Protein AF-A0A935NWI2-F1 (afdb_monomer_lite)

Radius of gyration: 20.74 Å; chains: 1; bounding box: 54×48×58 Å

Structure (mmCIF, N/CA/C/O backbone):
data_AF-A0A935NWI2-F1
#
_entry.id   AF-A0A935NWI2-F1
#
loop_
_atom_site.group_PDB
_atom_site.id
_atom_site.type_symbol
_atom_site.label_atom_id
_atom_site.label_alt_id
_atom_site.label_comp_id
_atom_site.label_asym_id
_atom_site.label_entity_id
_atom_site.label_seq_id
_atom_site.pdbx_PDB_ins_code
_atom_site.Cartn_x
_atom_site.Cartn_y
_atom_site.Cartn_z
_atom_site.occupancy
_atom_site.B_iso_or_equiv
_atom_site.auth_seq_id
_atom_site.auth_comp_id
_atom_site.auth_asym_id
_atom_site.auth_atom_id
_atom_site.pdbx_PDB_model_num
ATOM 1 N N . MET A 1 1 ? -27.642 -4.618 -8.155 1.00 40.88 1 MET A N 1
ATOM 2 C CA . MET A 1 1 ? -26.330 -3.944 -8.134 1.00 40.88 1 MET A CA 1
ATOM 3 C C . MET A 1 1 ? -25.854 -3.994 -6.698 1.00 40.88 1 MET A C 1
ATOM 5 O O . MET A 1 1 ? -26.478 -3.369 -5.856 1.00 40.88 1 MET A O 1
ATOM 9 N N . THR A 1 2 ? -24.893 -4.859 -6.387 1.00 45.53 2 THR A N 1
ATOM 10 C CA . THR A 1 2 ? -24.298 -4.948 -5.048 1.00 45.53 2 THR A CA 1
ATOM 11 C C . THR A 1 2 ? -23.519 -3.667 -4.801 1.00 45.53 2 THR A C 1
ATOM 13 O O . THR A 1 2 ? -22.617 -3.350 -5.573 1.00 45.53 2 THR A O 1
ATOM 16 N N . ASP A 1 3 ? -23.901 -2.917 -3.775 1.00 57.03 3 ASP A N 1
ATOM 17 C CA . ASP A 1 3 ? -23.176 -1.721 -3.364 1.00 57.03 3 ASP A CA 1
ATOM 18 C C . ASP A 1 3 ? -21.760 -2.151 -2.951 1.00 57.03 3 ASP A C 1
ATOM 20 O O . ASP A 1 3 ? -21.584 -2.969 -2.040 1.00 57.03 3 ASP A O 1
ATOM 24 N N . VAL A 1 4 ? -20.746 -1.729 -3.708 1.00 74.81 4 VAL A N 1
ATOM 25 C CA . VAL A 1 4 ? -19.367 -2.167 -3.469 1.00 74.81 4 VAL A CA 1
ATOM 26 C C . VAL A 1 4 ? -18.829 -1.367 -2.291 1.00 74.81 4 VAL A C 1
ATOM 28 O O . VAL A 1 4 ? -18.430 -0.213 -2.443 1.00 74.81 4 VAL A O 1
ATOM 31 N N . THR A 1 5 ? -18.826 -1.992 -1.115 1.00 89.25 5 THR A N 1
ATOM 32 C CA . THR A 1 5 ? -18.367 -1.357 0.125 1.00 89.25 5 THR A CA 1
ATOM 33 C C . THR A 1 5 ? -16.874 -1.011 0.064 1.00 89.25 5 THR A C 1
ATOM 35 O O . THR A 1 5 ? -16.091 -1.658 -0.643 1.00 89.25 5 THR A O 1
ATOM 38 N N . MET A 1 6 ? -16.448 0.000 0.820 1.00 89.38 6 MET A N 1
ATOM 39 C CA . MET A 1 6 ? -15.047 0.415 0.913 1.00 89.38 6 MET A CA 1
ATOM 40 C C . MET A 1 6 ? -14.153 -0.729 1.397 1.00 89.38 6 MET A C 1
ATOM 42 O O . MET A 1 6 ? -13.050 -0.894 0.879 1.00 89.38 6 MET A O 1
ATOM 46 N N . ALA A 1 7 ? -14.629 -1.564 2.325 1.00 86.94 7 ALA A N 1
ATOM 47 C CA . ALA A 1 7 ? -13.894 -2.738 2.786 1.00 86.94 7 ALA A CA 1
ATOM 48 C C . ALA A 1 7 ? -13.625 -3.752 1.659 1.00 86.94 7 ALA A C 1
ATOM 50 O O . ALA A 1 7 ? -12.551 -4.357 1.617 1.00 86.94 7 ALA A O 1
ATOM 51 N N . ASN A 1 8 ? -14.558 -3.921 0.714 1.00 88.12 8 ASN A N 1
ATOM 52 C CA . ASN A 1 8 ? -14.345 -4.779 -0.453 1.00 88.12 8 ASN A CA 1
ATOM 53 C C . ASN A 1 8 ? -13.319 -4.159 -1.413 1.00 88.12 8 ASN A C 1
ATOM 55 O O . ASN A 1 8 ? -12.355 -4.838 -1.769 1.00 88.12 8 ASN A O 1
ATOM 59 N N . LYS A 1 9 ? -13.447 -2.861 -1.735 1.00 91.38 9 LYS A N 1
ATOM 60 C CA . LYS A 1 9 ? -12.462 -2.124 -2.557 1.00 91.38 9 LYS A CA 1
ATOM 61 C C . LYS A 1 9 ? -11.049 -2.217 -1.963 1.00 91.38 9 LYS A C 1
ATOM 63 O O . LYS A 1 9 ? -10.075 -2.444 -2.677 1.00 91.38 9 LYS A O 1
ATOM 68 N N . LEU A 1 10 ? -10.938 -2.081 -0.641 1.00 91.06 10 LEU A N 1
ATOM 69 C CA . LEU A 1 10 ? -9.691 -2.188 0.113 1.00 91.06 10 LEU A CA 1
ATOM 70 C C . LEU A 1 10 ? -9.042 -3.571 -0.047 1.00 91.06 10 LEU A C 1
ATOM 72 O O . LEU A 1 10 ? -7.851 -3.664 -0.354 1.00 91.06 10 LEU A O 1
ATOM 76 N N . CYS A 1 11 ? -9.826 -4.641 0.109 1.00 85.19 11 CYS A N 1
ATOM 77 C CA . CYS A 1 11 ? -9.351 -6.015 -0.064 1.00 85.19 11 CYS A CA 1
ATOM 78 C C . CYS A 1 11 ? -8.921 -6.299 -1.509 1.00 85.19 11 CYS A C 1
ATOM 80 O O . CYS A 1 11 ? -7.877 -6.916 -1.734 1.00 85.19 11 CYS A O 1
ATOM 82 N N . GLU A 1 12 ? -9.694 -5.827 -2.488 1.00 89.31 12 GLU A N 1
ATOM 83 C CA . GLU A 1 12 ? -9.393 -5.984 -3.913 1.00 89.31 12 GLU A CA 1
ATOM 84 C C . GLU A 1 12 ? -8.083 -5.291 -4.294 1.00 89.31 12 GLU A C 1
ATOM 86 O O . GLU A 1 12 ? -7.214 -5.913 -4.910 1.00 89.31 12 GLU A O 1
ATOM 91 N N . LEU A 1 13 ? -7.892 -4.039 -3.866 1.00 89.31 13 LEU A N 1
ATOM 92 C CA . LEU A 1 13 ? -6.663 -3.282 -4.110 1.00 89.31 13 LEU A CA 1
ATOM 93 C C . LEU A 1 13 ? -5.450 -3.929 -3.438 1.00 89.31 13 LEU A C 1
ATOM 95 O O . LEU A 1 13 ? -4.381 -4.036 -4.048 1.00 89.31 13 LEU A O 1
ATOM 99 N N . TYR A 1 14 ? -5.611 -4.407 -2.202 1.00 85.50 14 TYR A N 1
ATOM 100 C CA . TYR A 1 14 ? -4.544 -5.101 -1.490 1.00 85.50 14 TYR A CA 1
ATOM 101 C C . TYR A 1 14 ? -4.124 -6.386 -2.219 1.00 85.50 14 TYR A C 1
ATOM 103 O O . TYR A 1 14 ? -2.932 -6.607 -2.461 1.00 85.50 14 TYR A O 1
ATOM 111 N N . ALA A 1 15 ? -5.096 -7.205 -2.632 1.00 78.88 15 ALA A N 1
ATOM 112 C CA . ALA A 1 15 ? -4.852 -8.429 -3.388 1.00 78.88 15 ALA A CA 1
ATOM 113 C C . ALA A 1 15 ? -4.221 -8.142 -4.760 1.00 78.88 15 ALA A C 1
ATOM 115 O O . ALA A 1 15 ? -3.285 -8.834 -5.169 1.00 78.88 15 ALA A O 1
ATOM 116 N N . ALA A 1 16 ? -4.684 -7.107 -5.463 1.00 79.31 16 ALA A N 1
ATOM 117 C CA . ALA A 1 16 ? -4.124 -6.701 -6.747 1.00 79.31 16 ALA A CA 1
ATOM 118 C C . ALA A 1 16 ? -2.653 -6.272 -6.613 1.00 79.31 16 ALA A C 1
ATOM 120 O O . ALA A 1 16 ? -1.813 -6.721 -7.394 1.00 79.31 16 ALA A O 1
ATOM 121 N N . GLY A 1 17 ? -2.307 -5.514 -5.566 1.00 80.62 17 GLY A N 1
ATOM 122 C CA . GLY A 1 17 ? -0.921 -5.147 -5.266 1.00 80.62 17 GLY A CA 1
ATOM 123 C C . GLY A 1 17 ? -0.009 -6.349 -4.995 1.00 80.62 17 GLY A C 1
ATOM 124 O O . GLY A 1 17 ? 1.148 -6.348 -5.415 1.00 80.62 17 GLY A O 1
ATOM 125 N N . GLN A 1 18 ? -0.514 -7.407 -4.348 1.00 75.62 18 GLN A N 1
ATOM 126 C CA . GLN A 1 18 ? 0.255 -8.640 -4.119 1.00 75.62 18 GLN A CA 1
ATOM 127 C C . GLN A 1 18 ? 0.524 -9.448 -5.396 1.00 75.62 18 GLN A C 1
ATOM 129 O O . GLN A 1 18 ? 1.525 -10.160 -5.473 1.00 75.62 18 GLN A O 1
ATOM 134 N N . ARG A 1 19 ? -0.345 -9.344 -6.408 1.00 81.31 19 ARG A N 1
ATOM 135 C CA . ARG A 1 19 ? -0.203 -10.080 -7.676 1.00 81.31 19 ARG A CA 1
ATOM 136 C C . ARG A 1 19 ? 0.859 -9.487 -8.605 1.00 81.31 19 ARG A C 1
ATOM 138 O O . ARG A 1 19 ? 1.246 -10.143 -9.573 1.00 81.31 19 ARG A O 1
ATOM 145 N N . VAL A 1 20 ? 1.358 -8.278 -8.330 1.00 80.31 20 VAL A N 1
ATOM 146 C CA . VAL A 1 20 ? 2.376 -7.634 -9.171 1.00 80.31 20 VAL A CA 1
ATOM 147 C C . VAL A 1 20 ? 3.736 -8.316 -8.995 1.00 80.31 20 VAL A C 1
ATOM 149 O O . VAL A 1 20 ? 4.453 -8.131 -8.011 1.00 80.31 20 VAL A O 1
ATOM 152 N N . ALA A 1 21 ? 4.127 -9.102 -9.996 1.00 84.56 21 ALA A N 1
ATOM 153 C CA . ALA A 1 21 ? 5.360 -9.879 -9.982 1.00 84.56 21 ALA A CA 1
ATOM 154 C C . ALA A 1 21 ? 6.585 -9.053 -10.427 1.00 84.56 21 ALA A C 1
ATOM 156 O O . ALA A 1 21 ? 7.122 -9.264 -11.513 1.00 84.56 21 ALA A O 1
ATOM 157 N N . LEU A 1 22 ? 7.077 -8.154 -9.563 1.00 74.81 22 LEU A N 1
ATOM 158 C CA . LEU A 1 22 ? 8.240 -7.280 -9.835 1.00 74.81 22 LEU A CA 1
ATOM 159 C C . LEU A 1 22 ? 9.483 -8.030 -10.339 1.00 74.81 22 LEU A C 1
ATOM 161 O O . LEU A 1 22 ? 10.222 -7.519 -11.175 1.00 74.81 22 LEU A O 1
ATOM 165 N N . ARG A 1 23 ? 9.707 -9.263 -9.863 1.00 73.56 23 ARG A N 1
ATOM 166 C CA . ARG A 1 23 ? 10.860 -10.087 -10.268 1.00 73.56 23 ARG A CA 1
ATOM 167 C C . ARG A 1 23 ? 10.892 -10.380 -11.769 1.00 73.56 23 ARG A C 1
ATOM 169 O O . ARG A 1 23 ? 11.980 -10.551 -12.303 1.00 73.56 23 ARG A O 1
ATOM 176 N N . ARG A 1 24 ? 9.737 -10.393 -12.448 1.00 80.00 24 ARG A N 1
ATOM 177 C CA . ARG A 1 24 ? 9.657 -10.596 -13.906 1.00 80.00 24 ARG A CA 1
ATOM 178 C C . ARG A 1 24 ? 10.302 -9.456 -14.699 1.00 80.00 24 ARG A C 1
ATOM 180 O O . ARG A 1 24 ? 10.688 -9.671 -15.837 1.00 80.00 24 ARG A O 1
ATOM 187 N N . TYR A 1 25 ? 10.453 -8.286 -14.082 1.00 79.75 25 TYR A N 1
ATOM 188 C CA . TYR A 1 25 ? 10.958 -7.070 -14.717 1.00 79.75 25 TYR A CA 1
ATOM 189 C C . TYR A 1 25 ? 12.394 -6.717 -14.295 1.00 79.75 25 TYR A C 1
ATOM 191 O O . TYR A 1 25 ? 12.965 -5.744 -14.771 1.00 79.75 25 TYR A O 1
ATOM 199 N N . ALA A 1 26 ? 13.019 -7.500 -13.407 1.00 72.94 26 ALA A N 1
ATOM 200 C CA . ALA A 1 26 ? 14.325 -7.162 -12.827 1.00 72.94 26 ALA A CA 1
ATOM 201 C C . ALA A 1 26 ? 15.487 -7.135 -13.843 1.00 72.94 26 ALA A C 1
ATOM 203 O O . ALA A 1 26 ? 16.548 -6.583 -13.551 1.00 72.94 26 ALA A O 1
ATOM 204 N N . GLN A 1 27 ? 15.300 -7.756 -15.009 1.00 81.38 27 GLN A N 1
ATOM 205 C CA . GLN A 1 27 ? 16.296 -7.861 -16.081 1.00 81.38 27 GLN A CA 1
ATOM 206 C C . GLN A 1 27 ? 15.746 -7.386 -17.439 1.00 81.38 27 GLN A C 1
ATOM 208 O O . GLN A 1 27 ? 16.347 -7.666 -18.471 1.00 81.38 27 GLN A O 1
ATOM 213 N N . THR A 1 28 ? 14.597 -6.702 -17.454 1.00 84.75 28 THR A N 1
ATOM 214 C CA . THR A 1 28 ? 13.979 -6.191 -18.687 1.00 84.75 28 THR A CA 1
ATOM 215 C C . THR A 1 28 ? 14.447 -4.772 -19.009 1.00 84.75 28 THR A C 1
ATOM 217 O O . THR A 1 28 ? 14.914 -4.057 -18.127 1.00 84.75 28 THR A O 1
ATOM 220 N N . ASP A 1 29 ? 14.270 -4.356 -20.263 1.00 88.44 29 ASP A N 1
ATOM 221 C CA . ASP A 1 29 ? 14.510 -2.982 -20.725 1.00 88.44 29 ASP A CA 1
ATOM 222 C C . ASP A 1 29 ? 13.522 -1.984 -20.077 1.00 88.44 29 ASP A C 1
ATOM 224 O O . ASP A 1 29 ? 12.373 -2.331 -19.777 1.00 88.44 29 ASP A O 1
ATOM 228 N N . SER A 1 30 ? 13.950 -0.738 -19.877 1.00 87.19 30 SER A N 1
ATOM 229 C CA . SER A 1 30 ? 13.141 0.359 -19.340 1.00 87.19 30 SER A CA 1
ATOM 230 C C . SER A 1 30 ? 11.929 0.683 -20.213 1.00 87.19 30 SER A C 1
ATOM 232 O O . SER A 1 30 ? 10.882 1.062 -19.681 1.00 87.19 30 SER A O 1
ATOM 234 N N . ALA A 1 31 ? 11.989 0.432 -21.523 1.00 88.44 31 ALA A N 1
ATOM 235 C CA . ALA A 1 31 ? 10.825 0.514 -22.403 1.00 88.44 31 ALA A CA 1
ATOM 236 C C . ALA A 1 31 ? 9.711 -0.468 -21.984 1.00 88.44 31 ALA A C 1
ATOM 238 O O . ALA A 1 31 ? 8.532 -0.114 -21.967 1.00 88.44 31 ALA A O 1
ATOM 239 N N . VAL A 1 32 ? 10.066 -1.689 -21.571 1.00 88.94 32 VAL A N 1
ATOM 240 C CA . VAL A 1 32 ? 9.099 -2.695 -21.096 1.00 88.94 32 VAL A CA 1
ATOM 241 C C . VAL A 1 32 ? 8.567 -2.316 -19.716 1.00 88.94 32 VAL A C 1
ATOM 243 O O . VAL A 1 32 ? 7.364 -2.389 -19.468 1.00 88.94 32 VAL A O 1
ATOM 246 N N . VAL A 1 33 ? 9.444 -1.856 -18.820 1.00 86.62 33 VAL A N 1
ATOM 247 C CA . VAL A 1 33 ? 9.041 -1.421 -17.474 1.00 86.62 33 VAL A CA 1
ATOM 248 C C . VAL A 1 33 ? 8.070 -0.237 -17.548 1.00 86.62 33 VAL A C 1
ATOM 250 O O . VAL A 1 33 ? 7.026 -0.269 -16.897 1.00 86.62 33 VAL A O 1
ATOM 253 N N . SER A 1 34 ? 8.372 0.766 -18.376 1.00 88.69 34 SER A N 1
ATOM 254 C CA . SER A 1 34 ? 7.554 1.977 -18.536 1.00 88.69 34 SER A CA 1
ATOM 255 C C . SER A 1 34 ? 6.188 1.722 -19.172 1.00 88.69 34 SER A C 1
ATOM 257 O O . SER A 1 34 ? 5.228 2.401 -18.822 1.00 88.69 34 SER A O 1
ATOM 259 N N . THR A 1 35 ? 6.077 0.742 -20.072 1.00 90.25 35 THR A N 1
ATOM 260 C CA . THR A 1 35 ? 4.826 0.453 -20.793 1.00 90.25 35 THR A CA 1
ATOM 261 C C . THR A 1 35 ? 3.960 -0.607 -20.121 1.00 90.25 35 THR A C 1
ATOM 263 O O . THR A 1 35 ? 2.749 -0.602 -20.321 1.00 90.25 35 THR A O 1
ATOM 266 N N . GLN A 1 36 ? 4.542 -1.505 -19.318 1.00 91.38 36 GLN A N 1
ATOM 267 C CA . GLN A 1 36 ? 3.811 -2.637 -18.736 1.00 91.38 36 GLN A CA 1
ATOM 268 C C . GLN A 1 36 ? 3.717 -2.589 -17.210 1.00 91.38 36 GLN A C 1
ATOM 270 O O . GLN A 1 36 ? 2.654 -2.862 -16.660 1.00 91.38 36 GLN A O 1
ATOM 275 N N . LEU A 1 37 ? 4.801 -2.249 -16.503 1.00 89.69 37 LEU A N 1
ATOM 276 C CA . LEU A 1 37 ? 4.811 -2.270 -15.036 1.00 89.69 37 LEU A CA 1
ATOM 277 C C . LEU A 1 37 ? 4.362 -0.933 -14.440 1.00 89.69 37 LEU A C 1
ATOM 279 O O . LEU A 1 37 ? 3.487 -0.906 -13.574 1.00 89.69 37 LEU A O 1
ATOM 283 N N . SER A 1 38 ? 4.960 0.173 -14.886 1.00 90.50 38 SER A N 1
ATOM 284 C CA . SER A 1 38 ? 4.683 1.505 -14.339 1.00 90.50 38 SER A CA 1
ATOM 285 C C . SER A 1 38 ? 3.210 1.925 -14.443 1.00 90.50 38 SER A C 1
ATOM 287 O O . SER A 1 38 ? 2.719 2.472 -13.452 1.00 90.50 38 SER A O 1
ATOM 289 N N . PRO A 1 39 ? 2.468 1.644 -15.536 1.00 92.19 39 PRO A N 1
ATOM 290 C CA . PRO A 1 39 ? 1.048 1.984 -15.621 1.00 92.19 39 PRO A CA 1
ATOM 291 C C . PRO A 1 39 ? 0.219 1.193 -14.611 1.00 92.19 39 PRO A C 1
ATOM 293 O O . PRO A 1 39 ? -0.518 1.784 -13.834 1.00 92.19 39 PRO A O 1
ATOM 296 N N . VAL A 1 40 ? 0.449 -0.121 -14.507 1.00 92.38 40 VAL A N 1
ATOM 297 C CA . VAL A 1 40 ? -0.255 -0.988 -13.545 1.00 92.38 40 VAL A CA 1
ATOM 298 C C . VAL A 1 40 ? -0.053 -0.506 -12.108 1.00 92.38 40 VAL A C 1
ATOM 300 O O . VAL A 1 40 ? -1.003 -0.432 -11.332 1.00 92.38 40 VAL A O 1
ATOM 303 N N . VAL A 1 41 ? 1.179 -0.157 -11.728 1.00 91.00 41 VAL A N 1
ATOM 304 C CA . VAL A 1 41 ? 1.454 0.348 -10.373 1.00 91.00 41 VAL A CA 1
ATOM 305 C C . VAL A 1 41 ? 0.858 1.742 -10.164 1.00 91.00 41 VAL A C 1
ATOM 307 O O . VAL A 1 41 ? 0.338 2.021 -9.084 1.00 91.00 41 VAL A O 1
ATOM 310 N N . THR A 1 42 ? 0.885 2.601 -11.183 1.00 93.19 42 THR A N 1
ATOM 311 C CA . THR A 1 42 ? 0.247 3.927 -11.148 1.00 93.19 42 THR A CA 1
ATOM 312 C C . THR A 1 42 ? -1.264 3.822 -10.948 1.00 93.19 42 THR A C 1
ATOM 314 O O . THR A 1 42 ? -1.805 4.529 -10.098 1.00 93.19 42 THR A O 1
ATOM 317 N N . ASP A 1 43 ? -1.930 2.906 -11.650 1.00 93.31 43 ASP A N 1
ATOM 318 C CA . ASP A 1 43 ? -3.372 2.673 -11.539 1.00 93.31 43 ASP A CA 1
ATOM 319 C C . ASP A 1 43 ? -3.750 2.151 -10.148 1.00 93.31 43 ASP A C 1
ATOM 321 O O . ASP A 1 43 ? -4.716 2.613 -9.540 1.00 93.31 43 ASP A O 1
ATOM 325 N N . LEU A 1 44 ? -2.943 1.245 -9.587 1.00 92.81 44 LEU A N 1
ATOM 326 C CA . LEU A 1 44 ? -3.133 0.754 -8.221 1.00 92.81 44 LEU A CA 1
ATOM 327 C C . LEU A 1 44 ? -2.972 1.863 -7.174 1.00 92.81 44 LEU A C 1
ATOM 329 O O . LEU A 1 44 ? -3.746 1.922 -6.217 1.00 92.81 44 LEU A O 1
ATOM 333 N N . LEU A 1 45 ? -1.991 2.755 -7.345 1.00 92.69 45 LEU A N 1
ATOM 334 C CA . LEU A 1 45 ? -1.836 3.925 -6.478 1.00 92.69 45 LEU A CA 1
ATOM 335 C C . LEU A 1 45 ? -3.020 4.883 -6.607 1.00 92.69 45 LEU A C 1
ATOM 337 O O . LEU A 1 45 ? -3.492 5.386 -5.590 1.00 92.69 45 LEU A O 1
ATOM 341 N N . ALA A 1 46 ? -3.508 5.121 -7.826 1.00 93.06 46 ALA A N 1
ATOM 342 C CA . ALA A 1 46 ? -4.670 5.968 -8.067 1.00 93.06 46 ALA A CA 1
ATOM 343 C C . ALA A 1 46 ? -5.926 5.392 -7.394 1.00 93.06 46 ALA A C 1
ATOM 345 O O . ALA A 1 46 ? -6.623 6.119 -6.688 1.00 93.06 46 ALA A O 1
ATOM 346 N N . GLY A 1 47 ? -6.165 4.083 -7.528 1.00 93.62 47 GLY A N 1
ATOM 347 C CA . GLY A 1 47 ? -7.264 3.388 -6.854 1.00 93.62 47 GLY A CA 1
ATOM 348 C C . GLY A 1 47 ? -7.151 3.434 -5.328 1.00 93.62 47 GLY A C 1
ATOM 349 O O . GLY A 1 47 ? -8.117 3.772 -4.645 1.00 93.62 47 GLY A O 1
ATOM 350 N N . GLY A 1 48 ? -5.957 3.175 -4.783 1.00 92.44 48 GLY A N 1
ATOM 351 C CA . GLY A 1 48 ? -5.689 3.310 -3.349 1.00 92.44 48 GLY A CA 1
ATOM 352 C C . GLY A 1 48 ? -5.930 4.727 -2.838 1.00 92.44 48 GLY A C 1
ATOM 353 O O . GLY A 1 48 ? -6.556 4.913 -1.800 1.00 92.44 48 GLY A O 1
ATOM 354 N N . ARG A 1 49 ? -5.481 5.737 -3.586 1.00 93.50 49 ARG A N 1
ATOM 355 C CA . ARG A 1 49 ? -5.659 7.142 -3.223 1.00 93.50 49 ARG A CA 1
ATOM 356 C C . ARG A 1 49 ? -7.128 7.558 -3.255 1.00 93.50 49 ARG A C 1
ATOM 358 O O . ARG A 1 49 ? -7.568 8.203 -2.313 1.00 93.50 49 ARG A O 1
ATOM 365 N N . ALA A 1 50 ? -7.883 7.148 -4.274 1.00 93.38 50 ALA A N 1
ATOM 366 C CA . ALA A 1 50 ? -9.319 7.412 -4.360 1.00 93.38 50 ALA A CA 1
ATOM 367 C C . ALA A 1 50 ? -10.079 6.819 -3.162 1.00 93.38 50 ALA A C 1
ATOM 369 O O . ALA A 1 50 ? -10.889 7.506 -2.548 1.00 93.38 50 ALA A O 1
ATOM 370 N N . LEU A 1 51 ? -9.757 5.581 -2.770 1.00 93.69 51 LEU A N 1
ATOM 371 C CA . LEU A 1 51 ? -10.342 4.942 -1.589 1.00 93.69 51 LEU A CA 1
ATOM 372 C C . LEU A 1 51 ? -10.009 5.696 -0.291 1.00 93.69 51 LEU A C 1
ATOM 374 O O . LEU A 1 51 ? -10.873 5.885 0.562 1.00 93.69 51 LEU A O 1
ATOM 378 N N . VAL A 1 52 ? -8.751 6.113 -0.121 1.00 89.12 52 VAL A N 1
ATOM 379 C CA . VAL A 1 52 ? -8.331 6.866 1.070 1.00 89.12 52 VAL A CA 1
ATOM 380 C C . VAL A 1 52 ? -8.981 8.249 1.096 1.00 89.12 52 VAL A C 1
ATOM 382 O O . VAL A 1 52 ? -9.378 8.705 2.162 1.00 89.12 52 VAL A O 1
ATOM 385 N N . GLN A 1 53 ? -9.138 8.904 -0.052 1.00 89.75 53 GLN A N 1
ATOM 386 C CA . GLN A 1 53 ? -9.838 10.180 -0.143 1.00 89.75 53 GLN A CA 1
ATOM 387 C C . GLN A 1 53 ? -11.321 10.036 0.234 1.00 89.75 53 GLN A C 1
ATOM 389 O O . GLN A 1 53 ? -11.808 10.811 1.053 1.00 89.75 53 GLN A O 1
ATOM 394 N N . GLU A 1 54 ? -11.999 8.996 -0.266 1.00 92.00 54 GLU A N 1
ATOM 395 C CA . GLU A 1 54 ? -13.372 8.645 0.135 1.00 92.00 54 GLU A CA 1
ATOM 396 C C . GLU A 1 54 ? -13.463 8.445 1.662 1.00 92.00 54 GLU A C 1
ATOM 398 O O 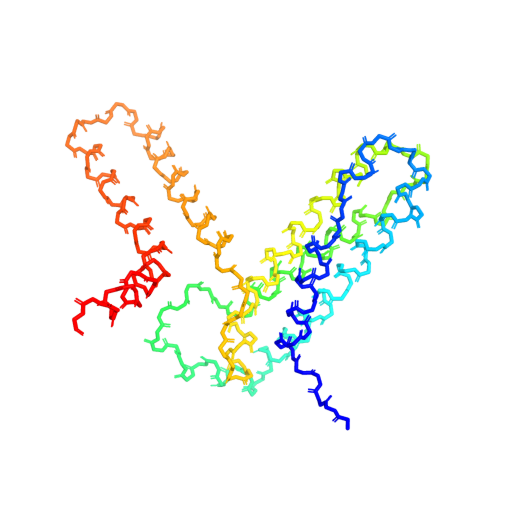. GLU A 1 54 ? -14.406 8.905 2.304 1.00 92.00 54 GLU A O 1
ATOM 403 N N . LEU A 1 55 ? -12.447 7.829 2.282 1.00 88.75 55 LEU A N 1
ATOM 404 C CA . LEU A 1 55 ? -12.375 7.707 3.739 1.00 88.75 55 LEU A CA 1
ATOM 405 C C . LEU A 1 55 ? -12.199 9.059 4.436 1.00 88.75 55 LEU A C 1
ATOM 407 O O . LEU A 1 55 ? -12.904 9.323 5.405 1.00 88.75 55 LEU A O 1
ATOM 411 N N . VAL A 1 56 ? -11.274 9.906 3.974 1.00 84.75 56 VAL A N 1
ATOM 412 C CA . VAL A 1 56 ? -11.049 11.243 4.553 1.00 84.75 56 VAL A CA 1
ATOM 413 C C . VAL A 1 56 ? -12.348 12.045 4.541 1.00 84.75 56 VAL A C 1
ATOM 415 O O . VAL A 1 56 ? -12.717 12.612 5.564 1.00 84.75 56 VAL A O 1
ATOM 418 N N . GLU A 1 57 ? -13.072 12.048 3.424 1.00 87.56 57 GLU A N 1
ATOM 419 C CA . GLU A 1 57 ? -14.347 12.759 3.287 1.00 87.56 57 GLU A CA 1
ATOM 420 C C . GLU A 1 57 ? -15.399 12.253 4.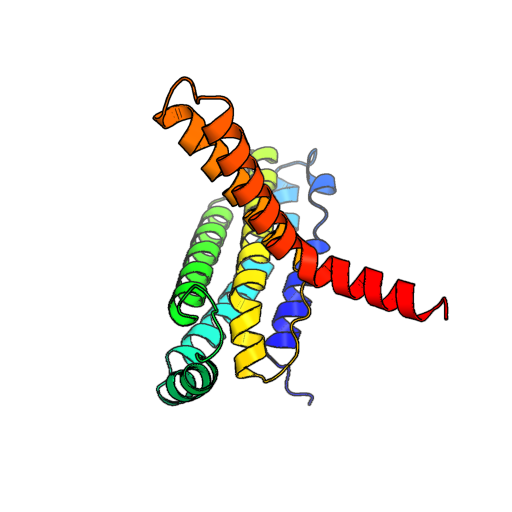285 1.00 87.56 57 GLU A C 1
ATOM 422 O O . GLU A 1 57 ? -16.118 13.048 4.892 1.00 87.56 57 GLU A O 1
ATOM 427 N N . ARG A 1 58 ? -15.457 10.936 4.518 1.00 85.44 58 ARG A N 1
ATOM 428 C CA . ARG A 1 58 ? -16.418 10.328 5.451 1.00 85.44 58 ARG A CA 1
ATOM 429 C C . ARG A 1 58 ? -16.048 10.540 6.915 1.00 85.44 58 ARG A C 1
ATOM 431 O O . ARG A 1 58 ? -16.932 10.828 7.711 1.00 85.44 58 ARG A O 1
ATOM 438 N N . VAL A 1 59 ? -14.773 10.418 7.278 1.00 79.75 59 VAL A N 1
ATOM 439 C CA . VAL A 1 59 ? -14.293 10.551 8.667 1.00 79.75 59 VAL A CA 1
ATOM 440 C C . VAL A 1 59 ? -14.258 12.023 9.098 1.00 79.75 59 VAL A C 1
ATOM 442 O O . VAL A 1 59 ? -14.605 12.334 10.233 1.00 79.75 59 VAL A O 1
ATOM 445 N N . CYS A 1 60 ? -13.913 12.944 8.193 1.00 74.81 60 CYS A N 1
ATOM 446 C CA . CYS A 1 60 ? -13.903 14.384 8.469 1.00 74.81 60 CYS A CA 1
ATOM 447 C C . CYS A 1 60 ? -15.291 15.046 8.360 1.00 74.81 60 CYS A C 1
ATOM 449 O O . CYS A 1 60 ? -15.423 16.232 8.667 1.00 74.81 60 CYS A O 1
ATOM 451 N N . SER A 1 61 ? -16.322 14.313 7.927 1.00 77.19 61 SER A N 1
ATOM 452 C CA . SER A 1 61 ? -17.711 14.783 7.950 1.00 77.19 61 SER A CA 1
ATOM 453 C C . SER A 1 61 ? -18.230 14.886 9.397 1.00 77.19 61 SER A C 1
ATOM 455 O O . SER A 1 61 ? -17.896 14.025 10.218 1.00 77.19 61 SER A O 1
ATOM 457 N N . PRO A 1 62 ? -19.078 15.882 9.735 1.00 63.44 62 PRO A N 1
ATOM 458 C CA . PRO A 1 62 ? -19.670 16.014 11.071 1.00 63.44 62 PRO A CA 1
ATOM 459 C C . PRO A 1 62 ? -20.395 14.743 11.557 1.00 63.44 62 PRO A C 1
ATOM 461 O O . PRO A 1 62 ? -20.326 14.426 12.744 1.00 63.44 62 PRO A O 1
ATOM 464 N N . ASP A 1 63 ? -21.002 13.970 10.651 1.00 62.72 63 ASP A N 1
ATOM 465 C CA . ASP A 1 63 ? -21.672 12.703 10.982 1.00 62.72 63 ASP A CA 1
ATOM 466 C C . ASP A 1 63 ? -20.677 11.553 11.241 1.00 62.72 63 ASP A C 1
ATOM 468 O O . ASP A 1 63 ? -20.904 10.696 12.101 1.00 62.72 63 ASP A O 1
ATOM 472 N N . GLY A 1 64 ? -19.538 11.549 10.541 1.00 57.97 64 GLY A N 1
ATOM 473 C CA . GLY A 1 64 ? -18.479 10.548 10.706 1.00 57.97 64 GLY A CA 1
ATOM 474 C C . GLY A 1 64 ? -17.697 10.717 12.007 1.00 57.97 64 GLY A C 1
ATOM 475 O O . GLY A 1 64 ? -17.432 9.734 12.704 1.00 57.97 64 GLY A O 1
ATOM 476 N N . ALA A 1 65 ? -17.415 11.965 12.391 1.00 56.97 65 ALA A N 1
ATOM 477 C CA . ALA A 1 65 ? -16.772 12.290 13.661 1.00 56.97 65 ALA A CA 1
ATOM 478 C C . ALA A 1 65 ? -17.604 11.808 14.866 1.00 56.97 65 ALA A C 1
ATOM 480 O O . ALA A 1 65 ? -17.047 11.299 15.840 1.00 56.97 65 ALA A O 1
ATOM 481 N N . ALA A 1 66 ? -18.936 11.899 14.783 1.00 55.28 66 ALA A N 1
ATOM 482 C CA . ALA A 1 66 ? -19.840 11.405 15.819 1.00 55.28 66 ALA A CA 1
ATOM 483 C C . ALA A 1 66 ? -19.834 9.869 15.923 1.00 55.28 66 ALA A C 1
ATOM 485 O O . ALA A 1 66 ? -19.838 9.331 17.028 1.00 55.28 66 ALA A O 1
ATOM 486 N N . HIS A 1 67 ? -19.781 9.147 14.797 1.00 57.19 67 HIS A N 1
ATOM 487 C CA . HIS A 1 67 ? -19.773 7.677 14.791 1.00 57.19 67 HIS A CA 1
ATOM 488 C C . HIS A 1 67 ? -18.488 7.077 15.373 1.00 57.19 67 HIS A C 1
ATOM 490 O O . HIS A 1 67 ? -18.550 6.075 16.083 1.00 57.19 67 HIS A O 1
ATOM 496 N N . ILE A 1 68 ? -17.333 7.704 15.137 1.00 55.69 68 ILE A N 1
ATOM 497 C CA . ILE A 1 68 ? -16.041 7.176 15.601 1.00 55.69 68 ILE A CA 1
ATOM 498 C C . ILE A 1 68 ? -15.757 7.560 17.063 1.00 55.69 68 ILE A C 1
ATOM 500 O O . ILE A 1 68 ? -15.084 6.825 17.788 1.00 55.69 68 ILE A O 1
ATOM 504 N N . GLN A 1 69 ? -16.305 8.680 17.547 1.00 52.19 69 GLN A N 1
ATOM 505 C CA . GLN A 1 69 ? -16.167 9.089 18.950 1.00 52.19 69 GLN A CA 1
ATOM 506 C C . GLN A 1 69 ? -16.873 8.145 19.936 1.00 52.19 69 GLN A C 1
ATOM 508 O O . GLN A 1 69 ? -16.373 7.971 21.047 1.00 52.19 69 GLN A O 1
ATOM 513 N N . VAL A 1 70 ? -17.976 7.499 19.539 1.00 52.50 70 VAL A N 1
ATOM 514 C CA . VAL A 1 70 ? -18.755 6.594 20.411 1.00 52.50 70 VAL A CA 1
ATOM 515 C C . VAL A 1 70 ? -17.970 5.329 20.798 1.00 52.50 70 VAL A C 1
ATOM 517 O O . VAL A 1 70 ? -18.170 4.792 21.883 1.00 52.50 70 VAL A O 1
ATOM 520 N N . GLU A 1 71 ? -17.013 4.887 19.977 1.00 49.53 71 GLU A N 1
ATOM 521 C CA . GLU A 1 71 ? -16.222 3.669 20.224 1.00 49.53 71 GLU A CA 1
ATOM 522 C C . GLU A 1 71 ? -14.822 3.924 20.822 1.00 49.53 71 GLU A C 1
ATOM 524 O O . GLU A 1 71 ? -14.094 2.976 21.126 1.00 49.53 71 GLU A O 1
ATOM 529 N N . ARG A 1 72 ? -14.438 5.187 21.081 1.00 49.66 72 ARG A N 1
ATOM 530 C CA . ARG A 1 72 ? -13.125 5.569 21.661 1.00 49.66 72 ARG A CA 1
ATOM 531 C C . ARG A 1 72 ? -12.868 5.073 23.096 1.00 49.66 72 ARG A C 1
ATOM 533 O O . ARG A 1 72 ? -11.819 5.372 23.664 1.00 49.66 72 ARG A O 1
ATOM 540 N N . GLY A 1 73 ? -13.771 4.281 23.676 1.00 44.91 73 GLY A N 1
ATOM 541 C CA . GLY A 1 73 ? -13.544 3.568 24.937 1.00 44.91 73 GLY A CA 1
ATOM 542 C C . GLY A 1 73 ? -12.451 2.488 24.866 1.00 44.91 73 GLY A C 1
ATOM 543 O O . GLY A 1 73 ? -12.009 2.016 25.911 1.00 44.91 73 GLY A O 1
ATOM 544 N N . ALA A 1 74 ? -11.978 2.118 23.669 1.00 41.22 74 ALA A N 1
ATOM 545 C CA . ALA A 1 74 ? -10.882 1.172 23.469 1.00 41.22 74 ALA A CA 1
ATOM 546 C C . ALA A 1 74 ? -9.705 1.820 22.710 1.00 41.22 74 ALA A C 1
ATOM 548 O O . ALA A 1 74 ? -9.874 2.459 21.676 1.00 41.22 74 ALA A O 1
ATOM 549 N N . MET A 1 75 ? -8.497 1.660 23.251 1.00 38.91 75 MET A N 1
ATOM 550 C CA . MET A 1 75 ? -7.241 2.278 22.810 1.00 38.91 75 MET A CA 1
ATOM 551 C C . MET A 1 75 ? -6.846 1.967 21.349 1.00 38.91 75 MET A C 1
ATOM 553 O O . MET A 1 75 ? -6.114 1.010 21.099 1.00 38.91 75 MET A O 1
ATOM 557 N N . VAL A 1 76 ? -7.214 2.817 20.388 1.00 46.69 76 VAL A N 1
ATOM 558 C CA . VAL A 1 76 ? -6.546 2.866 19.073 1.00 46.69 76 VAL A CA 1
ATOM 559 C C . VAL A 1 76 ? -5.649 4.105 19.036 1.00 46.69 76 VAL A C 1
ATOM 561 O O . VAL A 1 76 ? -6.126 5.238 19.029 1.00 46.69 76 VAL A O 1
ATOM 564 N N . GLU A 1 77 ? -4.329 3.898 19.080 1.00 48.19 77 GLU A N 1
ATOM 565 C CA . GLU A 1 77 ? -3.332 4.968 18.947 1.00 48.19 77 GLU A CA 1
ATOM 566 C C . GLU A 1 77 ? -3.374 5.568 17.528 1.00 48.19 77 GLU A C 1
ATOM 568 O O . GLU A 1 77 ? -2.909 4.955 16.567 1.00 48.19 77 GLU A O 1
ATOM 573 N N . GLY A 1 78 ? -3.900 6.792 17.418 1.00 53.81 78 GLY A N 1
ATOM 574 C CA . GLY A 1 78 ? -3.906 7.618 16.207 1.00 53.81 78 GLY A CA 1
ATOM 575 C C . GLY A 1 78 ? -5.317 8.046 15.804 1.00 53.81 78 GLY A C 1
ATOM 576 O O . GLY A 1 78 ? -6.199 7.210 15.644 1.00 53.81 78 GLY A O 1
ATOM 577 N N . ALA A 1 79 ? -5.539 9.353 15.632 1.00 66.50 79 ALA A N 1
ATOM 578 C CA . ALA A 1 79 ? -6.805 9.854 15.106 1.00 66.50 79 ALA A CA 1
ATOM 579 C C . ALA A 1 79 ? -7.007 9.302 13.674 1.00 66.50 79 ALA A C 1
ATOM 581 O O . ALA A 1 79 ? -6.095 9.446 12.852 1.00 66.50 79 ALA A O 1
ATOM 582 N N . PRO A 1 80 ? -8.138 8.643 13.366 1.00 70.31 80 PRO A N 1
ATOM 583 C C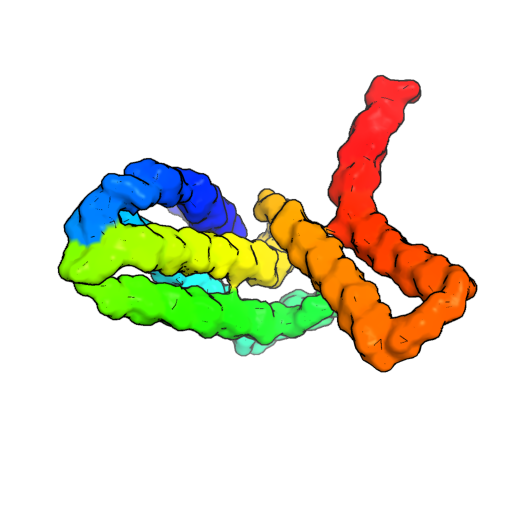A . PRO A 1 80 ? -8.386 8.022 12.061 1.00 70.31 80 PRO A CA 1
ATOM 584 C C . PRO A 1 80 ? -8.274 9.025 10.906 1.00 70.31 80 PRO A C 1
ATOM 586 O O . PRO A 1 80 ? -7.785 8.674 9.833 1.00 70.31 80 PRO A O 1
ATOM 589 N N . GLU A 1 81 ? -8.614 10.291 11.157 1.00 70.38 81 GLU A N 1
ATOM 590 C CA . GLU A 1 81 ? -8.423 11.412 10.238 1.00 70.38 81 GLU A CA 1
ATOM 591 C C . GLU A 1 81 ? -6.938 11.590 9.884 1.00 70.38 81 GLU A C 1
ATOM 593 O O . GLU A 1 81 ? -6.567 11.690 8.716 1.00 70.38 81 GLU A O 1
ATOM 598 N N . ALA A 1 82 ? -6.060 11.578 10.891 1.00 67.88 82 ALA A N 1
ATOM 599 C CA . ALA A 1 82 ? -4.624 11.764 10.703 1.00 67.88 82 ALA A CA 1
ATOM 600 C C . ALA A 1 82 ? -3.985 10.590 9.944 1.00 67.88 82 ALA A C 1
ATOM 602 O O . ALA A 1 82 ? -3.089 10.801 9.124 1.00 67.88 82 ALA A O 1
ATOM 603 N N . LEU A 1 83 ? -4.454 9.360 10.186 1.00 71.56 83 LEU A N 1
ATOM 604 C CA . LEU A 1 83 ? -3.999 8.174 9.455 1.00 71.56 83 LEU A CA 1
ATOM 605 C C . LEU A 1 83 ? -4.414 8.228 7.981 1.00 71.56 83 LEU A C 1
ATOM 607 O O . LEU A 1 83 ? -3.580 7.982 7.109 1.00 71.56 83 LEU A O 1
ATOM 611 N N . ALA A 1 84 ? -5.664 8.599 7.700 1.00 75.62 84 ALA A N 1
ATOM 612 C CA . ALA A 1 84 ? -6.175 8.712 6.339 1.00 75.62 84 ALA A CA 1
ATOM 613 C C . ALA A 1 84 ? -5.457 9.826 5.552 1.00 75.62 84 ALA A C 1
ATOM 615 O O . ALA A 1 84 ? -4.961 9.583 4.453 1.00 75.62 84 ALA A O 1
ATOM 616 N N . VAL A 1 85 ? -5.280 11.012 6.146 1.00 73.31 85 VAL A N 1
ATOM 617 C CA . VAL A 1 85 ? -4.528 12.121 5.524 1.00 73.31 85 VAL A CA 1
ATOM 618 C C . VAL A 1 85 ? -3.062 11.741 5.282 1.00 73.31 85 VAL A C 1
ATOM 620 O O . VAL A 1 85 ? -2.507 12.017 4.218 1.00 73.31 85 VAL A O 1
ATOM 623 N N . SER A 1 86 ? -2.418 11.067 6.242 1.00 76.19 86 SER A N 1
ATOM 624 C CA . SER A 1 86 ? -1.031 10.619 6.077 1.00 76.19 86 SER A CA 1
ATOM 625 C C . SER A 1 86 ? -0.889 9.585 4.955 1.00 76.19 86 SER A C 1
ATOM 627 O O . SER A 1 86 ? 0.072 9.660 4.183 1.00 76.19 86 SER A O 1
ATOM 629 N N . ALA A 1 87 ? -1.842 8.657 4.842 1.00 77.31 87 ALA A N 1
ATOM 630 C CA . ALA A 1 87 ? -1.891 7.671 3.771 1.00 77.31 87 ALA A CA 1
ATOM 631 C C . ALA A 1 87 ? -2.093 8.328 2.395 1.00 77.31 87 ALA A C 1
ATOM 633 O O . ALA A 1 87 ? -1.365 7.998 1.460 1.00 77.31 87 ALA A O 1
ATOM 634 N N . GLU A 1 88 ? -3.006 9.295 2.273 1.00 84.19 88 GLU A N 1
ATOM 635 C CA . GLU A 1 88 ? -3.271 10.023 1.021 1.00 84.19 88 GLU A CA 1
ATOM 636 C C . GLU A 1 88 ? -2.011 10.742 0.520 1.00 84.19 88 GLU A C 1
ATOM 638 O O . GLU A 1 88 ? -1.593 10.551 -0.626 1.00 84.19 88 GLU A O 1
ATOM 643 N N . ALA A 1 89 ? -1.325 11.462 1.413 1.00 79.19 89 ALA A N 1
ATOM 644 C CA . ALA A 1 89 ? -0.082 12.159 1.097 1.00 79.19 89 ALA A CA 1
ATOM 645 C C . ALA A 1 89 ? 1.077 11.208 0.731 1.00 79.19 89 ALA A C 1
ATOM 647 O O . ALA A 1 89 ? 1.919 11.534 -0.112 1.00 79.19 89 ALA A O 1
ATOM 648 N N . GLU A 1 90 ? 1.174 10.030 1.359 1.00 82.75 90 GLU A N 1
ATOM 649 C CA . GLU A 1 90 ? 2.169 9.015 0.986 1.00 82.75 90 GLU A CA 1
ATOM 650 C C . GLU A 1 90 ? 1.912 8.479 -0.429 1.00 82.75 90 GLU A C 1
ATOM 652 O O . GLU A 1 90 ? 2.834 8.474 -1.252 1.00 82.75 90 GLU A O 1
ATOM 657 N N . LEU A 1 91 ? 0.667 8.113 -0.746 1.00 88.19 91 LEU A N 1
ATOM 658 C CA . LEU A 1 91 ? 0.297 7.595 -2.066 1.00 88.19 91 LEU A CA 1
ATOM 659 C C . LEU A 1 91 ? 0.472 8.646 -3.164 1.00 88.19 91 LEU A C 1
ATOM 661 O O . LEU A 1 91 ? 1.051 8.340 -4.207 1.00 88.19 91 LEU A O 1
ATOM 665 N N . ALA A 1 92 ? 0.069 9.895 -2.910 1.00 86.88 92 ALA A N 1
ATOM 666 C CA . ALA A 1 92 ? 0.237 11.002 -3.850 1.00 86.88 92 ALA A CA 1
ATOM 667 C C . ALA A 1 92 ? 1.715 11.237 -4.209 1.00 86.88 92 ALA A C 1
ATOM 669 O O . ALA A 1 92 ? 2.055 11.387 -5.384 1.00 86.88 92 ALA A O 1
ATOM 670 N N . ARG A 1 93 ? 2.620 11.205 -3.218 1.00 86.69 93 ARG A N 1
ATOM 671 C CA . ARG A 1 93 ? 4.069 11.349 -3.456 1.00 86.69 93 ARG A CA 1
ATOM 672 C C . ARG A 1 93 ? 4.626 10.225 -4.326 1.00 86.69 93 ARG A C 1
ATOM 674 O O . ARG A 1 93 ? 5.406 10.492 -5.239 1.00 86.69 93 ARG A O 1
ATOM 681 N N . HIS A 1 94 ? 4.232 8.980 -4.061 1.00 89.44 94 HIS A N 1
ATOM 682 C CA . HIS A 1 94 ? 4.674 7.839 -4.863 1.00 89.44 94 HIS A CA 1
ATOM 683 C C . HIS A 1 94 ? 4.113 7.879 -6.288 1.00 89.44 94 HIS A C 1
ATOM 685 O O . HIS A 1 94 ? 4.852 7.603 -7.230 1.00 89.44 94 HIS A O 1
ATOM 691 N N . GLN A 1 95 ? 2.858 8.299 -6.459 1.00 90.50 95 GLN A N 1
ATOM 692 C CA . GLN A 1 95 ? 2.244 8.462 -7.775 1.00 90.50 95 GLN A CA 1
ATOM 693 C C . GLN A 1 95 ? 2.978 9.534 -8.591 1.00 90.50 95 GLN A C 1
ATOM 695 O O . GLN A 1 95 ? 3.396 9.278 -9.717 1.00 90.50 95 GLN A O 1
ATOM 700 N N . GLN A 1 96 ? 3.223 10.708 -8.003 1.00 90.06 96 GLN A N 1
ATOM 701 C CA . GLN A 1 96 ? 3.976 11.782 -8.658 1.00 90.06 96 GLN A CA 1
ATOM 702 C C . GLN A 1 96 ? 5.400 11.369 -9.027 1.00 90.06 96 GLN A C 1
ATOM 704 O O . GLN A 1 96 ? 5.905 11.799 -10.060 1.0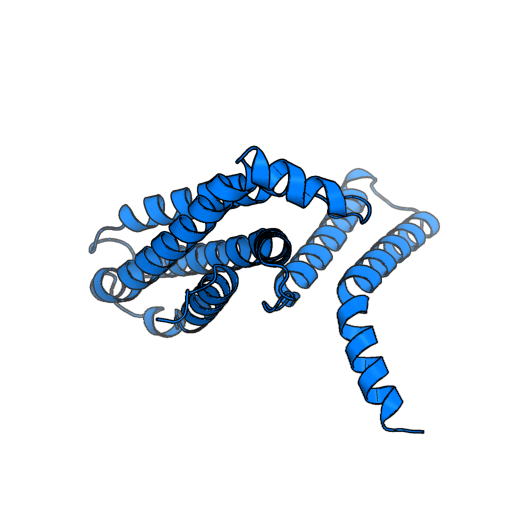0 90.06 96 GLN A O 1
ATOM 709 N N . ARG A 1 97 ? 6.061 10.556 -8.195 1.00 88.19 97 ARG A N 1
ATOM 710 C CA . ARG A 1 97 ? 7.396 10.038 -8.501 1.00 88.19 97 ARG A CA 1
ATOM 711 C C . ARG A 1 97 ? 7.369 9.120 -9.722 1.00 88.19 97 ARG A C 1
ATOM 713 O O . ARG A 1 97 ? 8.185 9.316 -10.615 1.00 88.19 97 ARG A O 1
ATOM 720 N N . LEU A 1 98 ? 6.419 8.185 -9.789 1.00 87.19 98 LEU A N 1
ATOM 721 C CA . LEU A 1 98 ? 6.313 7.261 -10.922 1.00 87.19 98 LEU A CA 1
ATOM 722 C C . LEU A 1 98 ? 5.974 7.972 -12.238 1.00 87.19 98 LEU A C 1
ATOM 724 O O . LEU A 1 98 ? 6.519 7.612 -13.277 1.00 87.19 98 LEU A O 1
ATOM 728 N N . LEU A 1 99 ? 5.154 9.026 -12.188 1.00 87.31 99 LEU A N 1
ATOM 729 C CA . LEU A 1 99 ? 4.817 9.847 -13.359 1.00 87.31 99 LEU A CA 1
ATOM 730 C C . LEU A 1 99 ? 6.017 10.607 -13.954 1.00 87.31 99 LEU A C 1
ATOM 732 O O . LEU A 1 99 ? 5.930 11.091 -15.078 1.00 87.31 99 LEU A O 1
ATOM 736 N N . ARG A 1 100 ? 7.132 10.732 -13.220 1.00 86.75 100 ARG A N 1
ATOM 737 C CA . ARG A 1 100 ? 8.358 11.388 -13.709 1.00 86.75 100 ARG A CA 1
ATOM 738 C C . ARG A 1 100 ? 9.285 10.447 -14.474 1.00 86.75 100 ARG A C 1
ATOM 740 O O . ARG A 1 100 ? 10.269 10.921 -15.036 1.00 86.75 100 ARG A O 1
ATOM 747 N N . HIS A 1 101 ? 9.022 9.140 -14.482 1.00 82.50 101 HIS A N 1
ATOM 748 C CA . HIS A 1 101 ? 9.861 8.214 -15.232 1.00 82.50 101 HIS A CA 1
ATOM 749 C C . HIS A 1 101 ? 9.697 8.428 -16.734 1.00 82.50 101 HIS A C 1
ATOM 751 O O . HIS A 1 101 ? 8.588 8.511 -17.257 1.00 82.50 101 HIS A O 1
ATOM 757 N N . THR A 1 102 ? 10.826 8.473 -17.432 1.00 76.81 102 THR A N 1
ATOM 758 C CA . THR A 1 102 ? 10.872 8.499 -18.890 1.00 76.81 102 THR A CA 1
ATOM 759 C C . THR A 1 102 ? 11.269 7.116 -19.416 1.00 76.81 102 THR A C 1
ATOM 761 O O . THR A 1 102 ? 12.014 6.398 -18.745 1.00 76.81 102 THR A O 1
ATOM 764 N N . PRO A 1 103 ? 10.833 6.727 -20.629 1.00 75.19 103 PRO A N 1
ATOM 765 C CA . PRO A 1 103 ? 11.209 5.444 -21.232 1.00 75.19 103 PRO A CA 1
ATOM 766 C C . PRO A 1 103 ? 12.720 5.265 -21.443 1.00 75.19 103 PRO A C 1
ATOM 768 O O . PRO A 1 103 ? 13.179 4.145 -21.599 1.00 75.19 103 PRO A O 1
ATOM 771 N N . ALA A 1 104 ? 13.493 6.356 -21.438 1.00 78.31 104 ALA A N 1
ATOM 772 C CA . ALA A 1 104 ? 14.950 6.341 -21.568 1.00 78.31 104 ALA A CA 1
ATOM 773 C C . ALA A 1 104 ? 15.696 6.199 -20.221 1.00 78.31 104 ALA A C 1
ATOM 775 O O . ALA A 1 104 ? 16.923 6.259 -20.200 1.00 78.31 104 ALA A O 1
ATOM 776 N N . GLY A 1 105 ? 14.979 6.068 -19.097 1.00 80.88 105 GLY A N 1
ATOM 777 C CA . GLY A 1 105 ? 15.569 5.934 -17.760 1.00 80.88 105 GLY A CA 1
ATOM 778 C C . GLY A 1 105 ? 16.151 4.546 -17.462 1.00 80.88 105 GLY A C 1
ATOM 779 O O . GLY A 1 105 ? 16.055 3.626 -18.274 1.00 80.88 105 GLY A O 1
ATOM 780 N N . ASP A 1 106 ? 16.735 4.376 -16.269 1.00 86.69 106 ASP A N 1
ATOM 781 C CA . ASP A 1 106 ? 17.239 3.079 -15.798 1.00 86.69 106 ASP A CA 1
ATOM 782 C C . ASP A 1 106 ? 16.080 2.160 -15.373 1.00 86.69 106 ASP A C 1
ATOM 784 O O . ASP A 1 106 ? 15.345 2.431 -14.418 1.00 86.69 106 ASP A O 1
ATOM 788 N N . ALA A 1 107 ? 15.950 1.022 -16.056 1.00 85.88 107 ALA A N 1
ATOM 789 C CA . ALA A 1 107 ? 14.947 0.002 -15.772 1.00 85.88 107 ALA A CA 1
ATOM 790 C C . ALA A 1 107 ? 14.993 -0.490 -14.316 1.00 85.88 107 ALA A C 1
ATOM 792 O O . ALA A 1 107 ? 13.950 -0.738 -13.707 1.00 85.88 107 ALA A O 1
ATOM 793 N N . ARG A 1 108 ? 16.191 -0.617 -13.729 1.00 85.69 108 ARG A N 1
ATOM 794 C CA . ARG A 1 108 ? 16.355 -1.093 -12.346 1.00 85.69 108 ARG A CA 1
ATOM 795 C C . ARG A 1 108 ? 15.821 -0.085 -11.343 1.00 85.69 108 ARG A C 1
ATOM 797 O O . ARG A 1 108 ? 15.172 -0.478 -10.372 1.00 85.69 108 ARG A O 1
ATOM 804 N N . GLU A 1 109 ? 16.063 1.197 -11.590 1.00 86.44 109 GLU A N 1
ATOM 805 C CA . GLU A 1 109 ? 15.522 2.283 -10.779 1.00 86.44 109 GLU A CA 1
ATOM 806 C C . GLU A 1 109 ? 13.991 2.307 -10.862 1.00 86.44 109 GLU A C 1
ATOM 808 O O . GLU A 1 109 ? 13.322 2.301 -9.829 1.00 86.44 109 GLU A O 1
ATOM 813 N N . MET A 1 110 ? 13.427 2.201 -12.069 1.00 86.06 110 MET A N 1
ATOM 814 C CA . MET A 1 110 ? 11.974 2.151 -12.272 1.00 86.06 110 MET A CA 1
ATOM 815 C C . MET A 1 110 ? 11.317 0.964 -11.552 1.00 86.06 110 MET A C 1
ATOM 817 O O . MET A 1 110 ? 10.286 1.123 -10.894 1.00 86.06 110 MET A O 1
ATOM 821 N N . VAL A 1 111 ? 11.913 -0.233 -11.626 1.00 82.94 111 VAL A N 1
ATOM 822 C CA . VAL A 1 111 ? 11.421 -1.425 -10.910 1.00 82.94 111 VAL A CA 1
ATOM 823 C C . VAL A 1 111 ? 11.526 -1.241 -9.393 1.00 82.94 111 VAL A C 1
ATOM 825 O O . VAL A 1 111 ? 10.608 -1.622 -8.660 1.00 82.94 111 VAL A O 1
ATOM 828 N N . SER A 1 112 ? 12.616 -0.641 -8.909 1.00 82.38 112 SER A N 1
ATOM 829 C CA . SER A 1 112 ? 12.800 -0.314 -7.491 1.00 82.38 112 SER A CA 1
ATOM 830 C C . SER A 1 112 ? 11.720 0.651 -6.992 1.00 82.38 112 SER A C 1
ATOM 832 O O . SER A 1 112 ? 11.107 0.410 -5.945 1.00 82.38 112 SER A O 1
ATOM 834 N N . ASP A 1 113 ? 11.422 1.688 -7.773 1.00 84.81 113 ASP A N 1
ATOM 835 C CA . ASP A 1 113 ? 10.416 2.699 -7.459 1.00 84.81 113 ASP A CA 1
ATOM 836 C C . ASP A 1 113 ? 9.002 2.127 -7.481 1.00 84.81 113 ASP A C 1
ATOM 838 O O . ASP A 1 113 ? 8.241 2.350 -6.535 1.00 84.81 113 ASP A O 1
ATOM 842 N N . CYS A 1 114 ? 8.686 1.286 -8.469 1.00 83.00 114 CYS A N 1
ATOM 843 C CA . CYS A 1 114 ? 7.448 0.509 -8.510 1.00 83.00 114 CYS A CA 1
ATOM 844 C C . CYS A 1 114 ? 7.307 -0.384 -7.268 1.00 83.00 114 CYS A C 1
ATOM 846 O O . CYS A 1 114 ? 6.254 -0.428 -6.631 1.00 83.00 114 CYS A O 1
ATOM 848 N N . GLY A 1 115 ? 8.382 -1.062 -6.859 1.00 82.06 115 GLY A N 1
ATOM 849 C CA . GLY A 1 115 ? 8.373 -1.874 -5.645 1.00 82.06 115 GLY A CA 1
ATOM 850 C C . GLY A 1 115 ? 8.221 -1.059 -4.363 1.00 82.06 115 GLY A C 1
ATOM 851 O O . GLY A 1 115 ? 7.576 -1.506 -3.414 1.00 82.06 115 GLY A O 1
ATOM 852 N N . SER A 1 116 ? 8.796 0.140 -4.320 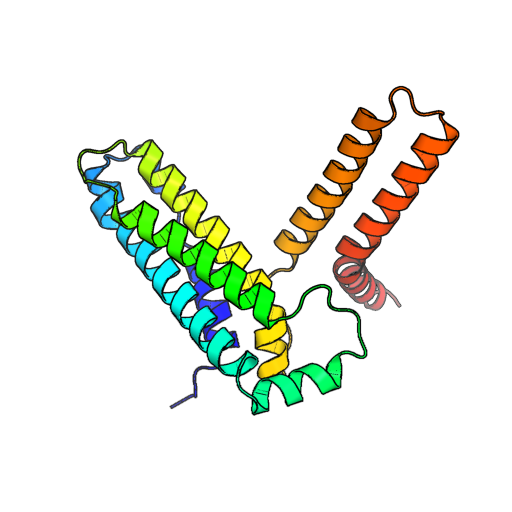1.00 81.12 116 SER A N 1
ATOM 853 C CA . SER A 1 116 ? 8.623 1.076 -3.211 1.00 81.12 116 SER A CA 1
ATOM 854 C C . SER A 1 116 ? 7.176 1.559 -3.111 1.00 81.12 116 SER A C 1
ATOM 856 O O . SER A 1 116 ? 6.588 1.498 -2.030 1.00 81.12 116 SER A O 1
ATOM 858 N N . ALA A 1 117 ? 6.583 1.934 -4.246 1.00 84.44 117 ALA A N 1
ATOM 859 C CA . ALA A 1 117 ? 5.190 2.343 -4.368 1.00 84.44 117 ALA A CA 1
ATOM 860 C C . ALA A 1 117 ? 4.206 1.247 -3.937 1.00 84.44 117 ALA A C 1
ATOM 862 O O . ALA A 1 117 ? 3.315 1.518 -3.140 1.00 84.44 117 ALA A O 1
ATOM 863 N N . LEU A 1 118 ? 4.392 -0.001 -4.377 1.00 82.19 118 LEU A N 1
ATOM 864 C CA . LEU A 1 118 ? 3.529 -1.119 -3.967 1.00 82.19 118 LEU A CA 1
ATOM 865 C C . LEU A 1 118 ? 3.588 -1.380 -2.458 1.00 82.19 118 LEU A C 1
ATOM 867 O O . LEU A 1 118 ? 2.567 -1.651 -1.828 1.00 82.19 118 LEU A O 1
ATOM 871 N N . ARG A 1 119 ? 4.775 -1.260 -1.849 1.00 81.62 119 ARG A N 1
ATOM 872 C CA . ARG A 1 119 ? 4.915 -1.361 -0.388 1.00 81.62 119 ARG A CA 1
ATOM 873 C C . ARG A 1 119 ? 4.234 -0.200 0.332 1.00 81.62 119 ARG A C 1
ATOM 875 O O . ARG A 1 119 ? 3.678 -0.420 1.403 1.00 81.62 119 ARG A O 1
ATOM 882 N N . ALA A 1 120 ? 4.304 1.013 -0.216 1.00 81.81 120 ALA A N 1
ATOM 883 C CA . ALA A 1 120 ? 3.588 2.167 0.320 1.00 81.81 120 ALA A CA 1
ATOM 884 C C . ALA A 1 120 ? 2.072 1.953 0.242 1.00 81.81 120 ALA A C 1
ATOM 886 O O . ALA A 1 120 ? 1.411 2.043 1.267 1.00 81.81 120 ALA A O 1
ATOM 887 N N . LEU A 1 121 ? 1.555 1.522 -0.915 1.00 86.62 121 LEU A N 1
ATOM 888 C CA . LEU A 1 121 ? 0.156 1.131 -1.099 1.00 86.62 121 LEU A CA 1
ATOM 889 C C . LEU A 1 121 ? -0.310 0.136 -0.037 1.00 86.62 121 LEU A C 1
ATOM 891 O O . LEU A 1 121 ? -1.285 0.396 0.657 1.00 86.62 121 LEU A O 1
ATOM 895 N N . GLN A 1 122 ? 0.407 -0.972 0.143 1.00 85.75 122 GLN A N 1
ATOM 896 C CA . GLN A 1 122 ? 0.041 -1.986 1.135 1.00 85.75 122 GLN A CA 1
ATOM 897 C C . GLN A 1 122 ? 0.014 -1.431 2.562 1.00 85.75 122 GLN A C 1
ATOM 899 O O . GLN A 1 122 ? -0.929 -1.713 3.300 1.00 85.75 122 GLN A O 1
ATOM 904 N N . ARG A 1 123 ? 1.015 -0.624 2.944 1.00 81.50 123 ARG A N 1
ATOM 905 C CA . ARG A 1 123 ? 1.050 0.025 4.263 1.00 81.50 123 ARG A CA 1
ATOM 906 C C . ARG A 1 123 ? -0.121 0.979 4.451 1.00 81.50 123 ARG A C 1
ATOM 908 O O . ARG A 1 123 ? -0.748 0.942 5.502 1.00 81.50 123 ARG A O 1
ATOM 915 N N . SER A 1 124 ? -0.407 1.811 3.453 1.00 85.00 124 SER A N 1
ATOM 916 C CA . SER A 1 124 ? -1.517 2.759 3.485 1.00 85.00 124 SER A CA 1
ATOM 917 C C . SER A 1 124 ? -2.852 2.032 3.617 1.00 85.00 124 SER A C 1
ATOM 919 O O . SER A 1 124 ? -3.615 2.367 4.513 1.00 85.00 124 SER A O 1
ATOM 921 N N . LEU A 1 125 ? -3.097 0.987 2.816 1.00 87.44 125 LEU A N 1
ATOM 922 C CA . LEU A 1 125 ? -4.326 0.186 2.880 1.00 87.44 125 LEU A CA 1
ATOM 923 C C . LEU A 1 125 ? -4.506 -0.501 4.241 1.00 87.44 125 LEU A C 1
ATOM 925 O O . LEU A 1 125 ? -5.594 -0.473 4.799 1.00 87.44 125 LEU A O 1
ATOM 929 N N . GLN A 1 126 ? -3.441 -1.063 4.814 1.00 85.31 126 GLN A N 1
ATOM 930 C CA . GLN A 1 126 ? -3.497 -1.650 6.157 1.00 85.31 126 GLN A CA 1
ATOM 931 C C . GLN A 1 126 ? -3.690 -0.601 7.256 1.00 85.31 126 GLN A C 1
ATOM 933 O O . GLN A 1 126 ? -4.361 -0.868 8.245 1.00 85.31 126 GLN A O 1
ATOM 938 N N . ALA A 1 127 ? -3.116 0.595 7.105 1.00 82.25 127 ALA A N 1
ATOM 939 C CA . ALA A 1 127 ? -3.282 1.672 8.077 1.00 82.25 127 ALA A CA 1
ATOM 940 C C . ALA A 1 127 ? -4.715 2.225 8.097 1.00 82.25 127 ALA A C 1
ATOM 942 O O . ALA A 1 127 ? -5.203 2.607 9.158 1.00 82.25 127 ALA A O 1
ATOM 943 N N . VAL A 1 128 ? -5.384 2.259 6.940 1.00 86.62 128 VAL A N 1
ATOM 944 C CA . VAL A 1 128 ? -6.764 2.752 6.817 1.00 86.62 128 VAL A CA 1
ATOM 945 C C . VAL A 1 128 ? -7.820 1.659 6.969 1.00 86.62 128 VAL A C 1
ATOM 947 O O . VAL A 1 128 ? -9.006 1.964 7.038 1.00 86.62 128 VAL A O 1
ATOM 950 N N . GLU A 1 129 ? -7.425 0.393 7.066 1.00 89.06 129 GLU A N 1
ATOM 951 C CA . GLU A 1 129 ? -8.373 -0.696 7.278 1.00 89.06 129 GLU A CA 1
ATOM 952 C C . GLU A 1 129 ? -9.165 -0.554 8.589 1.00 89.06 129 GLU A C 1
ATOM 954 O O . GLU A 1 129 ? -10.391 -0.628 8.518 1.00 89.06 129 GLU A O 1
ATOM 959 N N . PRO A 1 130 ? -8.552 -0.320 9.770 1.00 85.00 130 PRO A N 1
ATOM 960 C CA . PRO A 1 130 ? -9.316 -0.171 11.004 1.00 85.00 130 PRO A CA 1
ATOM 961 C C . PRO A 1 130 ? -10.432 0.885 10.921 1.00 85.00 130 PRO A C 1
ATOM 963 O O . PRO A 1 130 ? -11.566 0.532 11.247 1.00 85.00 130 PRO A O 1
ATOM 966 N N . PRO A 1 131 ? -10.189 2.127 10.445 1.00 82.69 131 PRO A N 1
ATOM 967 C CA . PRO A 1 131 ? -11.265 3.105 10.302 1.00 82.69 131 PRO A CA 1
ATOM 968 C C . PRO A 1 131 ? -12.300 2.744 9.225 1.00 82.69 131 PRO A C 1
ATOM 970 O O . PRO A 1 131 ? -13.478 3.020 9.429 1.00 82.69 131 PRO A O 1
ATOM 973 N N . VAL A 1 132 ? -11.919 2.090 8.118 1.00 86.94 132 VAL A N 1
ATOM 974 C CA . VAL A 1 132 ? -12.887 1.583 7.119 1.00 86.94 132 VAL A CA 1
ATOM 975 C C . VAL A 1 132 ? -13.811 0.533 7.739 1.00 86.94 132 VAL A C 1
ATOM 977 O O . VAL A 1 132 ? -15.031 0.624 7.624 1.00 86.94 132 VAL A O 1
ATOM 980 N N . CYS A 1 133 ? -13.233 -0.446 8.431 1.00 85.75 133 CYS A N 1
ATOM 981 C CA . CYS A 1 133 ? -13.963 -1.516 9.101 1.00 85.75 133 CYS A CA 1
ATOM 982 C C . CYS A 1 133 ? -14.889 -0.986 10.197 1.00 85.75 133 CYS A C 1
ATOM 984 O O . CYS A 1 133 ? -16.020 -1.450 10.318 1.00 85.75 133 CYS A O 1
ATOM 986 N N . GLN A 1 134 ? -14.429 0.008 10.955 1.00 83.94 134 GLN A N 1
ATOM 987 C CA . GLN A 1 134 ? -15.224 0.689 11.969 1.00 83.94 134 GLN A CA 1
ATOM 988 C C . GLN A 1 134 ? -16.424 1.420 11.354 1.00 83.94 134 GLN A C 1
ATOM 990 O O . GLN A 1 134 ? -17.556 1.232 11.796 1.00 83.94 134 GLN A O 1
ATOM 995 N N . LEU A 1 135 ? -16.192 2.209 10.300 1.00 83.56 135 LEU A N 1
ATOM 996 C CA . LEU A 1 135 ? -17.238 2.966 9.613 1.00 83.56 135 LEU A CA 1
ATOM 997 C C . LEU A 1 135 ? -18.313 2.046 9.013 1.00 83.56 135 LEU A C 1
ATOM 999 O O . LEU A 1 135 ? -19.504 2.333 9.111 1.00 83.56 135 LEU A O 1
ATOM 1003 N N . GLU A 1 136 ? -17.896 0.933 8.408 1.00 86.50 136 GLU A N 1
ATOM 1004 C CA . GLU A 1 136 ? -18.799 -0.020 7.752 1.00 86.50 136 GLU A CA 1
ATOM 1005 C C . GLU A 1 136 ? -19.300 -1.136 8.682 1.00 86.50 136 GLU A C 1
ATOM 1007 O O . GLU A 1 136 ? -20.104 -1.965 8.259 1.00 86.50 136 GLU A O 1
ATOM 1012 N N . ARG A 1 137 ? -18.858 -1.160 9.948 1.00 85.44 137 ARG A N 1
ATOM 1013 C CA . ARG A 1 137 ? -19.171 -2.198 10.949 1.00 85.44 137 ARG A CA 1
ATOM 1014 C C . ARG A 1 137 ? -18.890 -3.619 10.452 1.00 85.44 137 ARG A C 1
ATOM 1016 O O . ARG A 1 137 ? -19.676 -4.543 10.660 1.00 85.44 137 ARG A O 1
ATOM 1023 N N . VAL A 1 138 ? -17.750 -3.797 9.794 1.00 83.38 138 VAL A N 1
ATOM 1024 C CA . VAL A 1 138 ? -17.280 -5.092 9.285 1.00 83.38 138 VAL A CA 1
ATOM 1025 C C . VAL A 1 138 ? -15.982 -5.502 9.981 1.00 83.38 138 VAL A C 1
ATOM 1027 O O . VAL A 1 138 ? -15.209 -4.638 10.393 1.00 83.38 138 VAL A O 1
ATOM 1030 N N . PRO A 1 139 ? -15.694 -6.808 10.117 1.00 79.00 139 PRO A N 1
ATOM 1031 C CA . PRO A 1 139 ? -14.422 -7.255 10.674 1.00 79.00 139 PRO A CA 1
ATOM 1032 C C . PRO A 1 139 ? -13.247 -6.852 9.773 1.00 79.00 139 PRO A C 1
ATOM 1034 O O . PRO A 1 139 ? -13.397 -6.763 8.552 1.00 79.00 139 PRO A O 1
ATOM 1037 N N . GLN A 1 140 ? -12.074 -6.651 10.380 1.00 81.75 140 GLN A N 1
ATOM 1038 C CA . GLN A 1 140 ? -10.798 -6.503 9.666 1.00 81.75 140 GLN A CA 1
ATOM 1039 C C . GLN A 1 140 ? -10.464 -7.800 8.919 1.00 81.75 140 GLN A C 1
ATOM 1041 O O . GLN A 1 140 ? -10.725 -8.893 9.422 1.00 81.75 140 GLN A O 1
ATOM 1046 N N . ARG A 1 141 ? -9.913 -7.681 7.711 1.00 80.62 141 ARG A N 1
ATOM 1047 C CA . ARG A 1 141 ? -9.681 -8.785 6.767 1.00 80.62 141 ARG A CA 1
ATOM 1048 C C . ARG A 1 141 ? -8.246 -8.845 6.245 1.00 80.62 141 ARG A C 1
ATOM 1050 O O . ARG A 1 141 ? -7.806 -9.916 5.831 1.00 80.62 141 ARG A O 1
ATOM 1057 N N . LEU A 1 142 ? -7.518 -7.731 6.211 1.00 77.44 142 LEU A N 1
ATOM 1058 C CA . LEU A 1 142 ? -6.152 -7.702 5.719 1.00 77.44 142 LEU A CA 1
ATOM 1059 C C . LEU A 1 142 ? -5.206 -8.351 6.731 1.00 77.44 142 LEU A C 1
ATOM 1061 O O . LEU A 1 142 ? -5.398 -8.262 7.947 1.00 77.44 142 LEU A O 1
ATOM 1065 N N . PRO A 1 143 ? -4.122 -8.981 6.247 1.00 68.56 143 PRO A N 1
ATOM 1066 C CA . PRO A 1 143 ? -3.141 -9.586 7.126 1.00 68.56 143 PRO A CA 1
ATOM 1067 C C . PRO A 1 143 ? -2.508 -8.528 8.035 1.00 68.56 143 PRO A C 1
ATOM 1069 O O . PRO A 1 143 ? -1.789 -7.639 7.562 1.00 68.56 143 PRO A O 1
ATOM 1072 N N . ARG A 1 144 ? -2.669 -8.689 9.353 1.00 60.78 144 ARG A N 1
ATOM 1073 C CA . ARG A 1 144 ? -1.955 -7.903 10.377 1.00 60.78 144 ARG A CA 1
ATOM 1074 C C . ARG A 1 144 ? -0.442 -8.095 10.335 1.00 60.78 144 ARG A C 1
ATOM 1076 O O . ARG A 1 144 ? 0.291 -7.312 10.926 1.00 60.78 144 ARG A O 1
ATOM 1083 N N . GLN A 1 145 ? 0.063 -9.090 9.605 1.00 52.75 145 GLN A N 1
ATOM 1084 C CA . GLN A 1 145 ? 1.476 -9.480 9.586 1.00 52.75 145 GLN A CA 1
ATOM 1085 C C . GLN A 1 145 ? 2.452 -8.330 9.297 1.00 52.75 145 GLN A C 1
ATOM 1087 O O . GLN A 1 145 ? 3.537 -8.310 9.876 1.00 52.75 145 GLN A O 1
ATOM 1092 N N . LEU A 1 146 ? 2.100 -7.346 8.458 1.00 53.88 146 LEU A N 1
ATOM 1093 C CA . LEU A 1 146 ? 2.971 -6.181 8.246 1.00 53.88 146 LEU A CA 1
ATOM 1094 C C . LEU A 1 146 ? 2.904 -5.198 9.420 1.00 53.88 146 LEU A C 1
ATOM 1096 O O . LEU A 1 146 ? 3.943 -4.682 9.817 1.00 53.88 146 LEU A O 1
ATOM 1100 N N . GLN A 1 147 ? 1.730 -4.975 10.013 1.00 52.69 147 GLN A N 1
ATOM 1101 C CA . GLN A 1 147 ? 1.573 -4.155 11.218 1.00 52.69 147 GLN A CA 1
ATOM 1102 C C . GLN A 1 147 ? 2.312 -4.789 12.402 1.00 52.69 147 GLN A C 1
ATOM 1104 O O . GLN A 1 147 ? 3.068 -4.105 13.091 1.00 52.69 147 GLN A O 1
ATOM 1109 N N . VAL A 1 148 ? 2.199 -6.106 12.572 1.00 55.09 148 VAL A N 1
ATOM 1110 C CA . VAL A 1 148 ? 2.957 -6.902 13.543 1.00 55.09 148 VAL A CA 1
ATOM 1111 C C . VAL A 1 148 ? 4.455 -6.808 13.248 1.00 55.09 148 VAL A C 1
ATOM 1113 O O . VAL A 1 148 ? 5.224 -6.425 14.124 1.00 55.09 148 VAL A O 1
ATOM 1116 N N . SER A 1 149 ? 4.896 -7.036 12.005 1.00 48.66 149 SER A N 1
ATOM 1117 C CA . SER A 1 149 ? 6.316 -6.947 11.629 1.00 48.66 149 SER A CA 1
ATOM 1118 C C . SER A 1 149 ? 6.896 -5.541 11.830 1.00 48.66 149 SER A C 1
ATOM 1120 O O . SER A 1 149 ? 8.012 -5.396 12.329 1.00 48.66 149 SER A O 1
ATOM 1122 N N . LEU A 1 150 ? 6.151 -4.484 11.494 1.00 51.84 150 LEU A N 1
ATOM 1123 C CA . LEU A 1 150 ? 6.560 -3.092 11.705 1.00 51.84 150 LEU A CA 1
ATOM 1124 C C . LEU A 1 150 ? 6.568 -2.713 13.187 1.00 51.84 150 LEU A C 1
ATOM 1126 O O . LEU A 1 150 ? 7.477 -2.005 13.620 1.00 51.84 150 LEU A O 1
ATOM 1130 N N . THR A 1 151 ? 5.613 -3.216 13.968 1.00 55.25 151 THR A N 1
ATOM 1131 C CA . THR A 1 151 ? 5.563 -3.031 15.423 1.00 55.25 151 THR A CA 1
ATOM 1132 C C . THR A 1 151 ? 6.759 -3.707 16.078 1.00 55.25 151 THR A C 1
ATOM 1134 O O . THR A 1 151 ? 7.498 -3.054 16.811 1.00 55.25 151 THR A O 1
ATOM 1137 N N . VAL A 1 152 ? 7.046 -4.961 15.719 1.00 58.31 152 VAL A N 1
ATOM 1138 C CA . VAL A 1 152 ? 8.236 -5.700 16.162 1.00 58.31 152 VAL A CA 1
ATOM 1139 C C . VAL A 1 152 ? 9.516 -4.941 15.795 1.00 58.31 152 VAL A C 1
ATOM 1141 O O . VAL A 1 152 ? 10.347 -4.677 16.664 1.00 58.31 152 VAL A O 1
ATOM 1144 N N . ARG A 1 153 ? 9.660 -4.488 14.541 1.00 59.03 153 ARG A N 1
ATOM 1145 C CA . ARG A 1 153 ? 10.824 -3.697 14.095 1.00 59.03 153 ARG A CA 1
ATOM 1146 C C . ARG A 1 153 ? 10.955 -2.356 14.827 1.00 59.03 153 ARG A C 1
ATOM 1148 O O . ARG A 1 153 ? 12.079 -1.949 15.115 1.00 59.03 153 ARG A O 1
ATOM 1155 N N . ARG A 1 154 ? 9.851 -1.666 15.148 1.00 62.59 154 ARG A N 1
ATOM 1156 C CA . ARG A 1 154 ? 9.865 -0.439 15.969 1.00 62.59 154 ARG A CA 1
ATOM 1157 C C . ARG A 1 154 ? 10.337 -0.719 17.391 1.00 62.59 154 ARG A C 1
ATOM 1159 O O . ARG A 1 154 ? 11.173 0.031 17.881 1.00 62.59 154 ARG A O 1
ATOM 1166 N N . GLN A 1 155 ? 9.868 -1.796 18.024 1.00 64.31 155 GLN A N 1
ATOM 1167 C CA . GLN A 1 155 ? 10.323 -2.160 19.371 1.00 64.31 155 GLN A CA 1
ATOM 1168 C C . GLN A 1 155 ? 11.822 -2.500 19.387 1.00 64.31 155 GLN A C 1
ATOM 1170 O O . GLN A 1 155 ? 12.548 -2.022 20.256 1.00 64.31 155 GLN A O 1
ATOM 1175 N N . TYR A 1 156 ? 12.315 -3.223 18.376 1.00 65.31 156 TYR A N 1
ATOM 1176 C CA . TYR A 1 156 ? 13.751 -3.483 18.215 1.00 65.31 156 TYR A CA 1
ATOM 1177 C C . TYR A 1 156 ? 14.571 -2.212 17.959 1.00 65.31 156 TYR A C 1
ATOM 1179 O O . TYR A 1 156 ? 15.636 -2.046 18.548 1.00 65.31 156 TYR A O 1
ATOM 1187 N N . ARG A 1 157 ? 14.086 -1.285 17.121 1.00 65.62 157 ARG A N 1
ATOM 1188 C CA . ARG A 1 157 ? 14.754 0.012 16.912 1.00 65.62 157 ARG A CA 1
ATOM 1189 C C . ARG A 1 157 ? 14.776 0.864 18.178 1.00 65.62 157 ARG A C 1
ATOM 1191 O O . ARG A 1 157 ? 15.795 1.488 18.447 1.00 65.62 157 ARG A O 1
ATOM 1198 N N . GLY A 1 158 ? 13.695 0.869 18.957 1.00 69.69 158 GLY A N 1
ATOM 1199 C CA . GLY A 1 158 ? 13.637 1.556 20.248 1.00 69.69 158 GLY A CA 1
ATOM 1200 C C . GLY A 1 158 ? 14.650 0.994 21.245 1.00 69.69 158 GLY A C 1
ATOM 1201 O O . GLY A 1 158 ? 15.352 1.759 21.896 1.00 69.69 158 GLY A O 1
ATOM 1202 N N . LEU A 1 159 ? 14.797 -0.334 21.296 1.00 69.38 159 LEU A N 1
ATOM 1203 C CA . LEU A 1 159 ? 15.828 -1.000 22.097 1.00 69.38 159 LEU A CA 1
ATOM 1204 C C . LEU A 1 159 ? 17.243 -0.622 21.647 1.00 69.38 159 LEU A C 1
ATOM 1206 O O . LEU A 1 159 ? 18.098 -0.328 22.478 1.00 69.38 159 LEU A O 1
ATOM 1210 N N . TRP A 1 160 ? 17.482 -0.621 20.335 1.00 68.81 160 TRP A N 1
ATOM 1211 C CA . TRP A 1 160 ? 18.785 -0.281 19.774 1.00 68.81 160 TRP A CA 1
ATOM 1212 C C . TRP A 1 160 ? 19.150 1.182 20.050 1.00 68.81 160 TRP A C 1
ATOM 1214 O O . TRP A 1 160 ? 20.257 1.445 20.503 1.00 68.81 160 TRP A O 1
ATOM 1224 N N . ALA A 1 161 ? 18.213 2.117 19.851 1.00 66.75 161 ALA A N 1
ATOM 1225 C CA . ALA A 1 161 ? 18.396 3.543 20.137 1.00 66.75 161 ALA A CA 1
ATOM 1226 C C . ALA A 1 161 ? 18.628 3.813 21.633 1.00 66.75 161 ALA A C 1
ATOM 1228 O O . ALA A 1 161 ? 19.500 4.598 21.995 1.00 66.75 161 ALA A O 1
ATOM 1229 N N . PHE A 1 162 ? 17.898 3.111 22.505 1.00 68.88 162 PHE A N 1
ATOM 1230 C CA . PHE A 1 162 ? 18.112 3.141 23.953 1.00 68.88 162 PHE A CA 1
ATOM 1231 C C . PHE A 1 162 ? 19.525 2.662 24.327 1.00 68.88 162 PHE A C 1
ATOM 1233 O O . PHE A 1 162 ? 20.192 3.288 25.144 1.00 68.88 162 PHE A O 1
ATOM 1240 N N . HIS A 1 163 ? 20.015 1.598 23.684 1.00 64.06 163 HIS A N 1
ATOM 1241 C CA . HIS A 1 163 ? 21.375 1.088 23.876 1.00 64.06 163 HIS A CA 1
ATOM 1242 C C . HIS A 1 163 ? 22.456 2.054 23.360 1.00 64.06 163 HIS A C 1
ATOM 1244 O O . HIS A 1 163 ? 23.515 2.168 23.965 1.00 64.06 163 HIS A O 1
ATOM 1250 N N . THR A 1 164 ? 22.220 2.768 22.255 1.00 66.88 164 THR A N 1
ATOM 1251 C CA . THR A 1 164 ? 23.202 3.737 21.727 1.00 66.88 164 THR A CA 1
ATOM 1252 C C . THR A 1 164 ? 23.276 5.017 22.548 1.00 66.88 164 THR A C 1
ATOM 1254 O O . THR A 1 164 ? 24.345 5.609 22.637 1.00 66.88 164 THR A O 1
ATOM 1257 N N . GLN A 1 165 ? 22.158 5.461 23.130 1.00 63.50 165 GLN A N 1
ATOM 1258 C CA . GLN A 1 165 ? 22.098 6.711 23.894 1.00 63.50 165 GLN A CA 1
ATOM 1259 C C . GLN A 1 165 ? 22.610 6.579 25.334 1.00 63.50 165 GLN A C 1
ATOM 1261 O O . GLN A 1 165 ? 23.067 7.569 25.897 1.00 63.50 165 GLN A O 1
ATOM 1266 N N . LEU A 1 166 ? 22.539 5.388 25.938 1.00 60.75 166 LEU A N 1
ATOM 1267 C CA . LEU A 1 166 ? 22.896 5.176 27.349 1.00 60.75 166 LEU A CA 1
ATOM 1268 C C . LEU A 1 166 ? 24.312 4.627 27.584 1.00 60.75 166 LEU A C 1
ATOM 1270 O O . LEU A 1 166 ? 24.716 4.511 28.738 1.00 60.75 166 LEU A O 1
ATOM 1274 N N . GLY A 1 167 ? 25.074 4.312 26.532 1.00 67.31 167 GLY A N 1
ATOM 1275 C CA . GLY A 1 167 ? 26.398 3.692 26.676 1.00 67.31 167 GLY A CA 1
ATOM 1276 C C . GLY A 1 167 ? 26.318 2.267 27.243 1.00 67.31 167 GLY A C 1
ATOM 1277 O O . GLY A 1 167 ? 25.381 1.528 26.936 1.00 67.31 167 GLY A O 1
ATOM 1278 N N . GLU A 1 168 ? 27.298 1.851 28.056 1.00 68.75 168 GLU A N 1
ATOM 1279 C CA . GLU A 1 168 ? 27.286 0.522 28.688 1.00 68.75 168 GLU A CA 1
ATOM 1280 C C . GLU A 1 168 ? 26.124 0.381 29.684 1.00 68.75 168 GLU A C 1
ATOM 1282 O O . GLU A 1 168 ? 26.098 0.965 30.768 1.00 68.75 168 GLU A O 1
ATOM 1287 N N . LEU A 1 169 ? 25.143 -0.444 29.317 1.00 71.38 169 LEU A N 1
ATOM 1288 C CA . LEU A 1 169 ? 24.021 -0.784 30.181 1.00 71.38 169 LEU A CA 1
ATOM 1289 C C . LEU A 1 169 ? 24.449 -1.803 31.238 1.00 71.38 169 LEU A C 1
ATOM 1291 O O . LEU A 1 169 ? 24.989 -2.863 30.918 1.00 71.38 169 LEU A O 1
ATOM 1295 N N . SER A 1 170 ? 24.091 -1.553 32.501 1.00 80.81 170 SER A N 1
ATOM 1296 C CA . SER A 1 170 ? 24.233 -2.578 33.536 1.00 80.81 170 SER A CA 1
ATOM 1297 C C . SER A 1 170 ? 23.412 -3.833 33.175 1.00 80.81 170 SER A C 1
ATOM 1299 O O . SER A 1 170 ? 22.318 -3.724 32.597 1.00 80.81 170 SER A O 1
ATOM 1301 N N . PRO A 1 171 ? 23.854 -5.040 33.578 1.00 75.62 171 PRO A N 1
ATOM 1302 C CA . PRO A 1 171 ? 23.130 -6.281 33.293 1.00 75.62 171 PRO A CA 1
ATOM 1303 C C . PRO A 1 171 ? 21.679 -6.295 33.804 1.00 75.62 171 PRO A C 1
ATOM 1305 O O . PRO A 1 171 ? 20.829 -7.019 33.282 1.00 75.62 171 PRO A O 1
ATOM 1308 N N . ALA A 1 172 ? 21.364 -5.525 34.850 1.00 75.31 172 ALA A N 1
ATOM 1309 C CA . ALA A 1 172 ? 20.005 -5.402 35.377 1.00 75.31 172 ALA A CA 1
ATOM 1310 C C . ALA A 1 172 ? 19.108 -4.544 34.464 1.00 75.31 172 ALA A C 1
ATOM 1312 O O . ALA A 1 172 ? 17.973 -4.931 34.171 1.00 75.31 172 ALA A O 1
ATOM 1313 N N . THR A 1 173 ? 19.629 -3.422 33.962 1.00 75.12 173 THR A N 1
ATOM 1314 C CA . THR A 1 173 ? 18.909 -2.509 33.063 1.00 75.12 173 THR A CA 1
ATOM 1315 C C . THR A 1 173 ? 18.678 -3.143 31.693 1.00 75.12 173 THR A C 1
ATOM 1317 O O . THR A 1 173 ? 17.559 -3.091 31.178 1.00 75.12 173 THR A O 1
ATOM 1320 N N . ALA A 1 174 ? 19.685 -3.835 31.148 1.00 71.62 174 ALA A N 1
ATOM 1321 C CA . ALA A 1 174 ? 19.565 -4.568 29.888 1.00 71.62 174 ALA A CA 1
ATOM 1322 C C . ALA A 1 174 ? 18.464 -5.644 29.954 1.00 71.62 174 ALA A C 1
ATOM 1324 O O . ALA A 1 174 ? 17.603 -5.716 29.077 1.00 71.62 174 ALA A O 1
ATOM 1325 N N . ARG A 1 175 ? 18.416 -6.430 31.041 1.00 73.25 175 ARG A N 1
ATOM 1326 C CA . ARG A 1 175 ? 17.375 -7.455 31.248 1.00 73.25 175 ARG A CA 1
ATOM 1327 C C . ARG A 1 175 ? 15.969 -6.866 31.362 1.00 73.25 175 ARG A C 1
ATOM 1329 O O . ARG A 1 175 ? 15.026 -7.444 30.825 1.00 73.25 175 ARG A O 1
ATOM 1336 N N . ARG A 1 176 ? 15.810 -5.720 32.033 1.00 74.94 176 ARG A N 1
ATOM 1337 C CA . ARG A 1 176 ? 14.513 -5.032 32.145 1.00 74.94 176 ARG A CA 1
ATOM 1338 C C . ARG A 1 176 ? 14.037 -4.501 30.788 1.00 74.94 176 ARG A C 1
ATOM 1340 O O . ARG A 1 176 ? 12.873 -4.698 30.448 1.00 74.94 176 ARG A O 1
ATOM 1347 N N . ALA A 1 177 ? 14.930 -3.893 30.006 1.00 71.56 177 ALA A N 1
ATOM 1348 C CA . ALA A 1 177 ? 14.622 -3.399 28.663 1.00 71.56 177 ALA A CA 1
ATOM 1349 C C . ALA A 1 177 ? 14.247 -4.542 27.704 1.00 71.56 177 ALA A C 1
ATOM 1351 O O . ALA A 1 177 ? 13.229 -4.462 27.018 1.00 71.56 177 ALA A O 1
ATOM 1352 N N . LEU A 1 178 ? 15.007 -5.643 27.728 1.00 72.12 178 LEU A N 1
ATOM 1353 C CA . LEU A 1 178 ? 14.713 -6.849 26.950 1.00 72.12 178 LEU A CA 1
ATOM 1354 C C . LEU A 1 178 ? 13.359 -7.461 27.319 1.00 72.12 178 LEU A C 1
ATOM 1356 O O . LEU A 1 178 ? 12.593 -7.804 26.424 1.00 72.12 178 LEU A O 1
ATOM 1360 N N . ARG A 1 179 ? 13.023 -7.550 28.615 1.00 73.38 179 ARG A N 1
ATOM 1361 C CA . ARG A 1 179 ? 11.696 -8.013 29.051 1.00 73.38 179 ARG A CA 1
ATOM 1362 C C . ARG A 1 179 ? 10.580 -7.104 28.552 1.00 73.38 179 ARG A C 1
ATOM 1364 O O . ARG A 1 179 ? 9.614 -7.609 28.003 1.00 73.38 179 ARG A O 1
ATOM 1371 N N . ALA A 1 180 ? 10.716 -5.786 28.693 1.00 69.38 180 ALA A N 1
ATOM 1372 C CA . ALA A 1 180 ? 9.691 -4.844 28.242 1.00 69.38 180 ALA A CA 1
ATOM 1373 C C . ALA A 1 180 ? 9.453 -4.925 26.722 1.00 69.38 180 ALA A C 1
ATOM 1375 O O . ALA A 1 180 ? 8.308 -4.934 26.270 1.00 69.38 180 ALA A O 1
ATOM 1376 N N . VAL A 1 181 ? 10.526 -5.035 25.933 1.00 68.44 181 VAL A N 1
ATOM 1377 C CA . VAL A 1 181 ? 10.456 -5.236 24.477 1.00 68.44 181 VAL A CA 1
ATOM 1378 C C . VAL A 1 181 ? 9.842 -6.590 24.139 1.00 68.44 181 VAL A C 1
ATOM 1380 O O . VAL A 1 181 ? 8.937 -6.648 23.311 1.00 68.44 181 VAL A O 1
ATOM 1383 N N . GLY A 1 182 ? 10.268 -7.656 24.821 1.00 61.16 182 GLY A N 1
ATOM 1384 C CA . GLY A 1 182 ? 9.710 -8.999 24.679 1.00 61.16 182 GLY A CA 1
ATOM 1385 C C . GLY A 1 182 ? 8.210 -9.039 24.964 1.00 61.16 182 GLY A C 1
ATOM 1386 O O . GLY A 1 182 ? 7.462 -9.588 24.167 1.00 61.16 182 GLY A O 1
ATOM 1387 N N . THR A 1 183 ? 7.744 -8.378 26.026 1.00 69.56 183 THR A N 1
ATOM 1388 C CA . THR A 1 183 ? 6.316 -8.256 26.350 1.00 69.56 183 THR A CA 1
ATOM 1389 C C . THR A 1 183 ? 5.551 -7.485 25.279 1.00 69.56 183 THR A C 1
ATOM 1391 O O . THR A 1 183 ? 4.487 -7.925 24.866 1.00 69.56 183 THR A O 1
ATOM 1394 N N . ARG A 1 184 ? 6.078 -6.365 24.770 1.00 63.28 184 ARG A N 1
ATOM 1395 C CA . ARG A 1 184 ? 5.407 -5.596 23.704 1.00 63.28 184 ARG A CA 1
ATOM 1396 C C . ARG A 1 184 ? 5.352 -6.350 22.377 1.00 63.28 184 ARG A C 1
ATOM 1398 O O . ARG A 1 184 ? 4.348 -6.269 21.679 1.00 63.28 184 ARG A O 1
ATOM 1405 N N . ILE A 1 185 ? 6.404 -7.100 22.045 1.00 61.22 185 ILE A N 1
ATOM 1406 C CA . ILE A 1 185 ? 6.420 -8.017 20.898 1.00 61.22 185 ILE A CA 1
ATOM 1407 C C . ILE A 1 185 ? 5.397 -9.134 21.110 1.00 61.22 185 ILE A C 1
ATOM 1409 O O . ILE A 1 185 ? 4.605 -9.396 20.215 1.00 61.22 185 ILE A O 1
ATOM 1413 N N . ALA A 1 186 ? 5.366 -9.744 22.295 1.00 62.69 186 ALA A N 1
ATOM 1414 C CA . ALA A 1 186 ? 4.409 -10.789 22.634 1.00 62.69 186 ALA A CA 1
ATOM 1415 C C . ALA A 1 186 ? 2.962 -10.285 22.612 1.00 62.69 186 ALA A C 1
ATOM 1417 O O . ALA A 1 186 ? 2.094 -11.022 22.185 1.00 62.69 186 ALA A O 1
ATOM 1418 N N . ILE A 1 187 ? 2.683 -9.037 22.991 1.00 62.88 187 ILE A N 1
ATOM 1419 C CA . ILE A 1 187 ? 1.350 -8.430 22.852 1.00 62.88 187 ILE A CA 1
ATOM 1420 C C . ILE A 1 187 ? 1.010 -8.210 21.371 1.00 62.88 187 ILE A C 1
ATOM 1422 O O . ILE A 1 187 ? -0.087 -8.545 20.933 1.00 62.88 187 ILE A O 1
ATOM 1426 N N . ALA A 1 188 ? 1.963 -7.693 20.588 1.00 59.81 188 ALA A N 1
ATOM 1427 C CA . ALA A 1 188 ? 1.769 -7.423 19.165 1.00 59.81 188 ALA A CA 1
ATOM 1428 C C . ALA A 1 188 ? 1.565 -8.700 18.332 1.00 59.81 188 ALA A C 1
ATOM 1430 O O . ALA A 1 188 ? 0.783 -8.698 17.393 1.00 59.81 188 ALA A O 1
ATOM 1431 N N . VAL A 1 189 ? 2.271 -9.780 18.667 1.00 60.09 189 VAL A N 1
ATOM 1432 C CA . VAL A 1 189 ? 2.195 -11.084 17.985 1.00 60.09 189 VAL A CA 1
ATOM 1433 C C . VAL A 1 189 ? 1.110 -11.974 18.605 1.00 60.09 189 VAL A C 1
ATOM 1435 O O . VAL A 1 189 ? 0.506 -12.806 17.934 1.00 60.09 189 VAL A O 1
ATOM 1438 N N . GLY A 1 190 ? 0.860 -11.801 19.900 1.00 52.19 190 GLY A N 1
ATOM 1439 C CA . GLY A 1 190 ? 0.104 -12.729 20.727 1.00 52.19 190 GLY A CA 1
ATOM 1440 C C . GLY A 1 190 ? -1.380 -12.756 20.431 1.00 52.19 190 GLY A C 1
ATOM 1441 O O . GLY A 1 190 ? -1.942 -13.825 20.524 1.00 52.19 190 GLY A O 1
ATOM 1442 N N . SER A 1 191 ? -2.038 -11.671 20.016 1.00 51.31 191 SER A N 1
ATOM 1443 C CA . SER A 1 191 ? -3.488 -11.763 19.743 1.00 51.31 191 SER A CA 1
ATOM 1444 C C . SER A 1 191 ? -3.837 -12.737 18.600 1.00 51.31 191 SER A C 1
ATOM 1446 O O . SER A 1 191 ? -4.830 -13.458 18.689 1.00 51.31 191 SER A O 1
ATOM 1448 N N . ASP A 1 192 ? -2.972 -12.840 17.588 1.00 48.69 192 ASP A N 1
ATOM 1449 C CA . ASP A 1 192 ? -3.179 -13.720 16.433 1.00 48.69 192 ASP A CA 1
ATOM 1450 C C . ASP A 1 192 ? -2.675 -15.151 16.725 1.00 48.69 192 ASP A C 1
ATOM 1452 O O . ASP A 1 192 ? -3.319 -16.131 16.360 1.00 48.69 192 ASP A O 1
ATOM 1456 N N . VAL A 1 193 ? -1.563 -15.289 17.461 1.00 49.09 193 VAL A N 1
ATOM 1457 C CA . VAL A 1 193 ? -1.007 -16.597 17.859 1.00 49.09 193 VAL A CA 1
ATOM 1458 C C . VAL A 1 193 ? -1.821 -17.258 18.974 1.00 49.09 193 VAL A C 1
ATOM 1460 O O . VAL A 1 193 ? -1.988 -18.466 18.957 1.00 49.09 193 VAL A O 1
ATOM 1463 N N . PHE A 1 194 ? -2.373 -16.498 19.922 1.00 39.28 194 PHE A N 1
ATOM 1464 C CA . PHE A 1 194 ? -3.220 -17.028 20.998 1.00 39.28 194 PHE A CA 1
ATOM 1465 C C . PHE A 1 194 ? -4.592 -17.464 20.473 1.00 39.28 194 PHE A C 1
ATOM 1467 O O . PHE A 1 194 ? -5.190 -18.356 21.055 1.00 39.28 194 PHE A O 1
ATOM 1474 N N . SER A 1 195 ? -5.080 -16.875 19.374 1.00 41.78 195 SER A N 1
ATOM 1475 C CA . SER A 1 195 ? -6.299 -17.338 18.693 1.00 41.78 195 SER A CA 1
ATOM 1476 C C . SER A 1 195 ? -6.045 -18.653 17.946 1.00 41.78 195 SER A C 1
ATOM 1478 O O . SER A 1 195 ? -6.793 -19.602 18.145 1.00 41.78 195 SER A O 1
ATOM 1480 N N . LEU A 1 196 ? -4.931 -18.755 17.207 1.00 41.19 196 LEU A N 1
ATOM 1481 C CA . LEU A 1 196 ? -4.500 -19.995 16.539 1.00 41.19 196 LEU A CA 1
ATOM 1482 C C . LEU A 1 196 ? -4.194 -21.131 17.531 1.00 41.19 196 LEU A C 1
ATOM 1484 O O . LEU A 1 196 ? -4.664 -22.246 17.355 1.00 41.19 196 LEU A O 1
ATOM 1488 N N . LEU A 1 197 ? -3.468 -20.844 18.617 1.00 35.03 197 LEU A N 1
ATOM 1489 C CA . LEU A 1 197 ? -3.171 -21.828 19.665 1.00 35.03 197 LEU A CA 1
ATOM 1490 C C . LEU A 1 197 ? -4.424 -22.252 20.441 1.00 35.03 197 LEU A C 1
ATOM 1492 O O . LEU A 1 197 ? -4.496 -23.382 20.900 1.00 35.03 197 LEU A O 1
ATOM 1496 N N . ARG A 1 198 ? -5.418 -21.367 20.590 1.00 37.06 198 ARG A N 1
ATOM 1497 C CA . ARG A 1 198 ? -6.684 -21.683 21.265 1.00 37.06 198 ARG A CA 1
ATOM 1498 C C . ARG A 1 198 ? -7.639 -22.486 20.377 1.00 37.06 198 ARG A C 1
ATOM 1500 O O . ARG A 1 198 ? -8.421 -23.266 20.909 1.00 37.06 198 ARG A O 1
ATOM 1507 N N . GLU A 1 199 ? -7.586 -22.300 19.059 1.00 40.72 199 GLU A N 1
ATOM 1508 C CA . GLU A 1 199 ? -8.267 -23.166 18.086 1.00 40.72 199 GLU A CA 1
ATOM 1509 C C . GLU A 1 199 ? -7.629 -24.566 18.053 1.00 40.72 199 GLU A C 1
ATOM 1511 O O . GLU A 1 199 ? -8.356 -25.557 18.084 1.00 40.72 199 GLU A O 1
ATOM 1516 N N . ASP A 1 200 ? -6.294 -24.656 18.111 1.00 36.25 200 ASP A N 1
ATOM 1517 C CA . ASP A 1 200 ? -5.574 -25.936 18.215 1.00 36.25 200 ASP A CA 1
ATOM 1518 C C . ASP A 1 200 ? -5.793 -26.634 19.578 1.00 36.25 200 ASP A C 1
ATOM 1520 O O . ASP A 1 200 ? -5.957 -27.857 19.629 1.00 36.25 200 ASP A O 1
ATOM 1524 N N . ASP A 1 201 ? -5.896 -25.881 20.683 1.00 30.55 201 ASP A N 1
ATOM 1525 C CA . ASP A 1 201 ? -6.220 -26.422 22.016 1.00 30.55 201 ASP A CA 1
ATOM 1526 C C . ASP A 1 201 ? -7.680 -26.920 22.128 1.00 30.55 201 ASP A C 1
ATOM 1528 O O . ASP A 1 201 ? -7.975 -27.761 22.978 1.00 30.55 201 ASP A O 1
ATOM 1532 N N . GLN A 1 202 ? -8.609 -26.460 21.275 1.00 36.25 202 GLN A N 1
ATOM 1533 C CA . GLN A 1 202 ? -10.004 -26.942 21.257 1.00 36.25 202 GLN A CA 1
ATOM 1534 C C . GLN A 1 202 ? -10.214 -28.243 20.466 1.00 36.25 202 GLN A C 1
ATOM 1536 O O . GLN A 1 202 ? -11.314 -28.791 20.489 1.00 36.25 202 GLN A O 1
ATOM 1541 N N . LEU A 1 203 ? -9.178 -28.777 19.812 1.00 34.62 203 LEU A N 1
ATOM 1542 C CA . LEU A 1 203 ? -9.225 -30.072 19.120 1.00 34.62 203 LEU A CA 1
ATOM 1543 C C . LEU A 1 203 ? -8.622 -31.230 19.936 1.00 34.62 203 LEU A C 1
ATOM 1545 O O . LEU A 1 203 ? -8.512 -32.340 19.418 1.00 34.62 203 LEU A O 1
ATOM 1549 N N . SER A 1 204 ? -8.259 -30.998 21.205 1.00 34.59 204 SER A N 1
ATOM 1550 C CA . SER A 1 204 ? -7.599 -32.003 22.058 1.00 34.59 204 SER A CA 1
ATOM 1551 C C . SER A 1 204 ? -8.238 -32.235 23.440 1.00 34.59 204 SER A C 1
ATOM 1553 O O . SER A 1 204 ? -7.572 -32.791 24.316 1.00 34.59 204 SER A O 1
ATOM 1555 N N . LEU A 1 205 ? -9.514 -31.880 23.649 1.00 32.66 205 LEU A N 1
ATOM 1556 C CA . LEU A 1 205 ? -10.307 -32.319 24.813 1.00 32.66 205 LEU A CA 1
ATOM 1557 C C . LEU A 1 205 ? -11.719 -32.756 24.416 1.00 32.66 205 LEU A C 1
ATOM 1559 O O . LEU A 1 205 ? -12.407 -31.965 23.735 1.00 32.66 205 LEU A O 1
#

pLDDT: mean 73.31, std 16.19, range [30.55, 93.69]

Secondary structure (DSSP, 8-state):
-----HHHHHHHHHHHHHH--GGGGTTS-HHHIIIIIHHHHHHHHHHHHHHHHHHHHHHSSHHHHHHHHTTTTS--SS-HHHHHHHHHHHHHHHHHHHTT--TTS-HHHHHHHHHHHHHHHHHHHHHHHHHHHHHHT----S-THHHHHHHHHHHHHHHHHHHHHH-S--HHHHHHHHHHHHHHHHHHHHHHHHHHHHHHHTT--

Sequence (205 aa):
MTDVTMANKLCELYAAGQRVALRRYAQTDSAVVSTQLSPVVTDLLAGGRALVQELVERVCSPDGAAHIQVERGAMVEGAPEALAVSAEAELARHQQRLLRHTPAGDAREMVSDCGSALRALQRSLQAVEPPVCQLERVPQRLPRQLQVSLTVRRQYRGLWAFHTQLGELSPATARRALRAVGTRIAIAVGSDVFSLLREDDQLSL

Foldseek 3Di:
DPDCALLNLLVVLLVLLVPQPLVVQQPPALLCCLPPVLVSLLVSLVSLLVSLVVLLVQCVDPVNVVLVVVPVPDDDPDRLNRLSVVLNVLSVVLSVVSVPDDSPDDSNVSSVSSVVNSVSSNVSSVSNQVSSC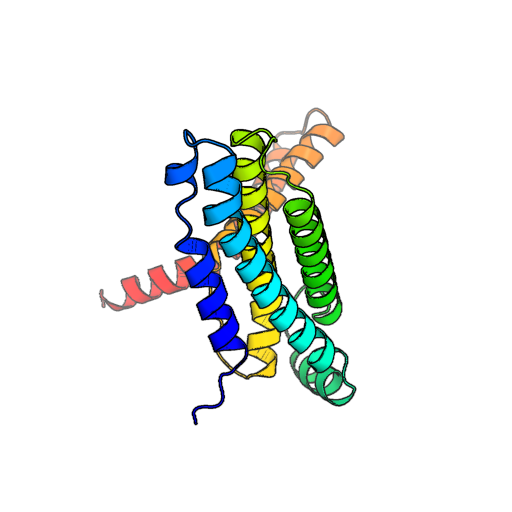SVVVHDRDDDCVVVLVVQLVVLVVVLVVVCVVPDDDDPVRNVVSVVVSVVSSCVSPVVVVVVVVVVVVVVPD